Protein AF-A0A3P8QKZ6-F1 (afdb_monomer)

Radius of gyration: 16.91 Å; Cα contacts (8 Å, |Δi|>4): 362; chains: 1; bounding box: 40×38×42 Å

pLDDT: mean 94.37, std 6.44, range [52.78, 98.81]

Nearest PDB structures (foldseek):
  7bxb-assembly1_B  TM=6.840E-01  e=4.527E-02  Collinsella aerofaciens
  3mil-assembly1_B  TM=5.965E-01  e=1.927E-01  Saccharomyces cerevisiae
  4tx1-assembly1_A  TM=6.312E-01  e=3.743E-01  Sinorhizobium meliloti 1021
  4gjj-assembly1_B  TM=4.408E-01  e=1.329E+00  Stutzerimonas stutzeri
  4ov4-assembly1_A-2  TM=4.573E-01  e=4.184E+00  Leptospira biflexa serovar Patoc strain 'Patoc 1 (Paris)'

Organism: Astatotilapia calliptera (NCBI:txid8154)

Mean predicted aligned error: 3.56 Å

Sequence (222 aa):
MKSVSHLQASQLLHNKFMVVLGDSIQRAVYKDLVLLVQKEKYLSLRQLRSKGEMSFEQDCLVEGGCLGQMHNGTEYKEVRQFQSAHHLVRFYLVTRICSRYMKSILEDFRHGLKPDVVFVNSCVWDISRYSCSWVDDYKENLHRFFDELREALPEETLVVWNLTMPLGERIKGGFLVPEIEHKAPQLRYDVIEANFYSGTLADVYGMDVLDLHFQFRFSLHH

Structure (mmCIF, N/CA/C/O backbone):
data_AF-A0A3P8QKZ6-F1
#
_entry.id   AF-A0A3P8QKZ6-F1
#
loop_
_atom_site.group_PDB
_atom_site.id
_atom_site.type_symbol
_atom_site.label_atom_id
_atom_site.label_alt_id
_atom_site.label_comp_id
_atom_site.label_asym_id
_atom_site.label_entity_id
_atom_site.label_seq_id
_atom_site.pdbx_PDB_ins_code
_atom_site.Cartn_x
_atom_site.Cartn_y
_atom_site.Cartn_z
_atom_site.occupancy
_atom_site.B_iso_or_equiv
_atom_site.auth_seq_id
_atom_site.auth_comp_id
_atom_site.auth_asym_id
_atom_site.auth_atom_id
_atom_site.pdbx_PDB_model_num
ATOM 1 N N . MET A 1 1 ? -17.419 17.295 -3.693 1.00 52.78 1 MET A N 1
ATOM 2 C CA . MET A 1 1 ? -17.318 16.064 -2.877 1.00 52.78 1 MET A CA 1
ATOM 3 C C . MET A 1 1 ? -17.801 16.388 -1.473 1.00 52.78 1 MET A C 1
ATOM 5 O O . MET A 1 1 ? -17.393 17.420 -0.955 1.00 52.78 1 MET A O 1
ATOM 9 N N . LYS A 1 2 ? -18.698 15.586 -0.883 1.00 61.09 2 LYS A N 1
ATOM 10 C CA . LYS A 1 2 ? -19.017 15.723 0.548 1.00 61.09 2 LYS A CA 1
ATOM 11 C C . LYS A 1 2 ? -17.779 15.292 1.340 1.00 61.09 2 LYS A C 1
ATOM 13 O O . LYS A 1 2 ? -17.227 14.237 1.048 1.00 61.09 2 LYS A O 1
ATOM 18 N N . SER A 1 3 ? -17.328 16.123 2.276 1.00 78.44 3 SER A N 1
ATOM 19 C CA . SER A 1 3 ? -16.245 15.763 3.195 1.00 78.44 3 SER A CA 1
ATOM 20 C C . SER A 1 3 ? -16.719 14.624 4.093 1.00 78.44 3 SER A C 1
ATOM 22 O O . SER A 1 3 ? -17.779 14.754 4.704 1.00 78.44 3 SER A O 1
ATOM 24 N N . VAL A 1 4 ? -15.952 13.536 4.179 1.00 85.50 4 VAL A N 1
ATOM 25 C CA . VAL A 1 4 ? -16.165 12.507 5.205 1.00 85.50 4 VAL A CA 1
ATOM 26 C C . VAL A 1 4 ? -15.711 13.096 6.537 1.00 85.50 4 VAL A C 1
ATOM 28 O O . VAL A 1 4 ? -14.593 13.605 6.633 1.00 85.50 4 VAL A O 1
ATOM 31 N N . SER A 1 5 ? -16.582 13.093 7.545 1.00 92.50 5 SER A N 1
ATOM 32 C CA . SER A 1 5 ? -16.213 13.544 8.888 1.00 92.50 5 SER A CA 1
ATOM 33 C C . SER A 1 5 ? -15.535 12.430 9.679 1.00 92.50 5 SER A C 1
ATOM 35 O O . SER A 1 5 ? -15.740 11.242 9.421 1.00 92.50 5 SER A O 1
ATOM 37 N N . HIS A 1 6 ? -14.781 12.814 10.708 1.00 93.38 6 HIS A N 1
ATOM 38 C CA . HIS A 1 6 ? -14.231 11.866 11.676 1.00 93.38 6 HIS A CA 1
ATOM 39 C C . HIS A 1 6 ? -15.324 10.986 12.293 1.00 93.38 6 HIS A C 1
ATOM 41 O O . HIS A 1 6 ? -15.137 9.784 12.447 1.00 93.38 6 HIS A O 1
ATOM 47 N N . LEU A 1 7 ? -16.484 11.572 12.617 1.00 94.50 7 LEU A N 1
ATOM 48 C CA . LEU A 1 7 ? -17.578 10.833 13.240 1.00 94.50 7 LEU A CA 1
ATOM 49 C C . LEU A 1 7 ? -18.103 9.739 12.305 1.00 94.50 7 LEU A C 1
ATOM 51 O O . LEU A 1 7 ? -18.324 8.616 12.744 1.00 94.50 7 LEU A O 1
ATOM 55 N N . GLN A 1 8 ? -18.252 10.055 11.015 1.00 95.38 8 GLN A N 1
ATOM 56 C CA . GLN A 1 8 ? -18.664 9.079 10.009 1.00 95.38 8 GLN A CA 1
ATOM 57 C C . GLN A 1 8 ? -17.627 7.967 9.854 1.00 95.38 8 GLN A C 1
ATOM 59 O O . GLN A 1 8 ? -18.000 6.798 9.849 1.00 95.38 8 GLN A O 1
ATOM 64 N N . ALA A 1 9 ? -16.340 8.315 9.763 1.00 94.94 9 ALA A N 1
ATOM 65 C CA . ALA A 1 9 ? -15.267 7.332 9.641 1.00 94.94 9 ALA A CA 1
ATOM 66 C C . ALA A 1 9 ? -15.184 6.421 10.875 1.00 94.94 9 ALA A C 1
ATOM 68 O O . ALA A 1 9 ? -15.159 5.203 10.731 1.00 94.94 9 ALA A O 1
ATOM 69 N N . SER A 1 10 ? -15.210 6.992 12.082 1.00 95.75 10 SER A N 1
ATOM 70 C CA . SER A 1 10 ? -15.168 6.220 13.325 1.00 95.75 10 SER A CA 1
ATOM 71 C C . SER A 1 10 ? -16.385 5.305 13.475 1.00 95.75 10 SER A C 1
ATOM 73 O O . SER A 1 10 ? -16.236 4.151 13.856 1.00 95.75 10 SER A O 1
ATOM 75 N N . GLN A 1 11 ? -17.590 5.771 13.141 1.00 96.75 11 GLN A N 1
ATOM 76 C CA . GLN A 1 11 ? -18.787 4.930 13.219 1.00 96.75 11 GLN A CA 1
ATOM 77 C C . GLN A 1 11 ? -18.776 3.808 12.179 1.00 96.75 11 GLN A C 1
ATOM 79 O O . GLN A 1 11 ? -19.104 2.671 12.508 1.00 96.75 11 GLN A O 1
ATOM 84 N N . LEU A 1 12 ? -18.382 4.111 10.938 1.00 96.81 12 LEU A N 1
ATOM 85 C CA . LEU A 1 12 ? -18.303 3.125 9.860 1.00 96.81 12 LEU A CA 1
ATOM 86 C C . LEU A 1 12 ? -17.287 2.020 10.174 1.00 96.81 12 LEU A C 1
ATOM 88 O O . LEU A 1 12 ? -17.512 0.856 9.853 1.00 96.81 12 LEU A O 1
ATOM 92 N N . LEU A 1 13 ? -16.175 2.393 10.805 1.00 96.88 13 LEU A N 1
ATOM 93 C CA . LEU A 1 13 ? -15.043 1.514 11.089 1.00 96.88 13 LEU A CA 1
ATOM 94 C C . LEU A 1 13 ? -15.051 0.976 12.528 1.00 96.88 13 LEU A C 1
ATOM 96 O O . LEU A 1 13 ? -14.057 0.415 12.992 1.00 96.88 13 LEU A O 1
ATOM 100 N N . HIS A 1 14 ? -16.166 1.135 13.241 1.00 97.81 14 HIS A N 1
ATOM 101 C CA . HIS A 1 14 ? -16.293 0.715 14.627 1.00 97.81 14 HIS A CA 1
ATOM 102 C C . HIS A 1 14 ? -16.211 -0.813 14.767 1.00 97.81 14 HIS A C 1
ATOM 104 O O . HIS A 1 14 ? -16.952 -1.562 14.129 1.00 97.81 14 HIS A O 1
ATOM 110 N N . ASN A 1 15 ? -15.342 -1.267 15.668 1.00 97.94 15 ASN A N 1
ATOM 111 C CA . ASN A 1 15 ? -14.928 -2.653 15.885 1.00 97.94 15 ASN A CA 1
ATOM 112 C C . ASN A 1 15 ? -14.401 -3.342 14.617 1.00 97.94 15 ASN A C 1
ATOM 114 O O . ASN A 1 15 ? -14.617 -4.539 14.441 1.00 97.94 15 ASN A O 1
ATOM 118 N N . LYS A 1 16 ? -13.718 -2.591 13.742 1.00 98.12 16 LYS A N 1
ATOM 119 C CA . LYS A 1 16 ? -13.104 -3.126 12.523 1.00 98.12 16 LYS A CA 1
ATOM 120 C C . LYS A 1 16 ? -11.590 -3.202 12.619 1.00 98.12 16 LYS A C 1
ATOM 122 O O . LYS A 1 16 ? -10.930 -2.286 13.123 1.00 98.12 16 LYS A O 1
ATOM 127 N N . PHE A 1 17 ? -11.048 -4.292 12.085 1.00 98.50 17 PHE A N 1
ATOM 128 C CA . PHE A 1 17 ? -9.637 -4.443 11.782 1.00 98.50 17 PHE A CA 1
ATOM 129 C C . PHE A 1 17 ? -9.387 -4.160 10.298 1.00 98.50 17 PHE A C 1
ATOM 131 O O . PHE A 1 17 ? -9.801 -4.914 9.421 1.00 98.50 17 PHE A O 1
ATOM 138 N N . MET A 1 18 ? -8.681 -3.069 10.020 1.00 98.56 18 MET A N 1
ATOM 139 C CA . MET A 1 18 ? -8.263 -2.682 8.678 1.00 98.56 18 MET A CA 1
ATOM 140 C C . MET A 1 18 ? -6.777 -2.946 8.473 1.00 98.56 18 MET A C 1
ATOM 142 O O . MET A 1 18 ? -5.951 -2.627 9.335 1.00 98.56 18 MET A O 1
ATOM 146 N N . VAL A 1 19 ? -6.422 -3.436 7.291 1.00 98.81 19 VAL A N 1
ATOM 147 C CA . VAL A 1 19 ? -5.034 -3.586 6.861 1.00 98.81 19 VAL A CA 1
ATOM 148 C C . VAL A 1 19 ? -4.786 -2.789 5.590 1.00 98.81 19 VAL A C 1
ATOM 150 O O . VAL A 1 19 ? -5.591 -2.806 4.667 1.00 98.81 19 VAL A O 1
ATOM 153 N N . VAL A 1 20 ? -3.655 -2.094 5.538 1.00 98.81 20 VAL A N 1
ATOM 154 C CA . VAL A 1 20 ? -3.171 -1.375 4.361 1.00 98.81 20 VAL A CA 1
ATOM 155 C C . VAL A 1 20 ? -1.849 -2.001 3.923 1.00 98.81 20 VAL A C 1
ATOM 157 O O . VAL A 1 20 ? -0.859 -1.956 4.655 1.00 98.81 20 VAL A O 1
ATOM 160 N N . LEU A 1 21 ? -1.831 -2.583 2.729 1.00 98.62 21 LEU A N 1
ATOM 161 C CA . LEU A 1 21 ? -0.658 -3.173 2.093 1.00 98.62 21 LEU A CA 1
ATOM 162 C C . LEU A 1 21 ? -0.226 -2.285 0.928 1.00 98.62 21 LEU A C 1
ATOM 164 O O . LEU A 1 21 ? -1.006 -2.031 0.009 1.00 98.62 21 LEU A O 1
ATOM 168 N N . GLY A 1 22 ? 1.023 -1.833 0.936 1.00 97.88 22 GLY A N 1
ATOM 169 C CA . GLY A 1 22 ? 1.600 -1.214 -0.253 1.00 97.88 22 GLY A CA 1
ATOM 170 C C . GLY A 1 22 ? 2.852 -0.407 0.011 1.00 97.88 22 GLY A C 1
ATOM 171 O O . GLY A 1 22 ? 3.562 -0.616 0.989 1.00 97.88 22 GLY A O 1
ATOM 172 N N . ASP A 1 23 ? 3.128 0.531 -0.883 1.00 95.81 23 ASP A N 1
ATOM 173 C CA . ASP A 1 23 ? 4.340 1.336 -0.838 1.00 95.81 23 ASP A CA 1
ATOM 174 C C . ASP A 1 23 ? 4.217 2.571 0.084 1.00 95.81 23 ASP A C 1
ATOM 176 O O . ASP A 1 23 ? 3.344 2.696 0.949 1.00 95.81 23 ASP A O 1
ATOM 180 N N . SER A 1 24 ? 5.122 3.536 -0.093 1.00 94.94 24 SER A N 1
ATOM 181 C CA . SER A 1 24 ? 5.113 4.785 0.668 1.00 94.94 24 SER A CA 1
ATOM 182 C C . SER A 1 24 ? 3.871 5.658 0.467 1.00 94.94 24 SER A C 1
ATOM 184 O O . SER A 1 24 ? 3.589 6.473 1.345 1.00 94.94 24 SER A O 1
ATOM 186 N N . ILE A 1 25 ? 3.155 5.529 -0.653 1.00 94.75 25 ILE A N 1
ATOM 187 C CA . ILE A 1 25 ? 1.886 6.229 -0.882 1.00 94.75 25 ILE A CA 1
ATOM 188 C C . ILE A 1 25 ? 0.792 5.576 -0.041 1.00 94.75 25 ILE A C 1
ATOM 190 O O . ILE A 1 25 ? 0.045 6.279 0.633 1.00 94.75 25 ILE A O 1
ATOM 194 N N . GLN A 1 26 ? 0.757 4.243 0.034 1.00 97.12 26 GLN A N 1
ATOM 195 C CA . GLN A 1 26 ? -0.181 3.557 0.928 1.00 97.12 26 GLN A CA 1
ATOM 196 C C . GLN A 1 26 ? 0.135 3.798 2.411 1.00 97.12 26 GLN A C 1
ATOM 198 O O . GLN A 1 26 ? -0.784 3.877 3.222 1.00 97.12 26 GLN A O 1
ATOM 203 N N . ARG A 1 27 ? 1.401 4.051 2.781 1.00 97.50 27 ARG A N 1
ATOM 204 C CA . ARG A 1 27 ? 1.722 4.566 4.127 1.00 97.50 27 ARG A CA 1
ATOM 205 C C . ARG A 1 27 ? 1.021 5.897 4.408 1.00 97.50 27 ARG A C 1
ATOM 207 O O . ARG A 1 27 ? 0.582 6.120 5.533 1.00 97.50 27 ARG A O 1
ATOM 214 N N . ALA A 1 28 ? 0.930 6.787 3.418 1.00 96.88 28 ALA A N 1
ATOM 215 C CA . ALA A 1 28 ? 0.197 8.042 3.570 1.00 96.88 28 ALA A CA 1
ATOM 216 C C . ALA A 1 28 ? -1.306 7.785 3.746 1.00 96.88 28 ALA A C 1
ATOM 218 O O . ALA A 1 28 ? -1.889 8.329 4.675 1.00 96.88 28 ALA A O 1
ATOM 219 N N . VAL A 1 29 ? -1.891 6.876 2.956 1.00 96.50 29 VAL A N 1
ATOM 220 C CA . VAL A 1 29 ? -3.296 6.446 3.114 1.00 96.50 29 VAL A CA 1
ATOM 221 C C . VAL A 1 29 ? -3.559 5.910 4.524 1.00 96.50 29 VAL A C 1
ATOM 223 O O . VAL A 1 29 ? -4.497 6.347 5.183 1.00 96.50 29 VAL A O 1
ATOM 226 N N . TYR A 1 30 ? -2.698 5.024 5.031 1.00 98.38 30 TYR A N 1
ATOM 227 C CA . TYR A 1 30 ? -2.772 4.540 6.411 1.00 98.38 30 TYR A CA 1
ATOM 228 C C . TYR A 1 30 ? -2.731 5.690 7.426 1.00 98.38 30 TYR A C 1
ATOM 230 O O . TYR A 1 30 ? -3.566 5.756 8.326 1.00 98.38 30 TYR A O 1
ATOM 238 N N . LYS A 1 31 ? -1.785 6.623 7.280 1.00 98.12 31 LYS A N 1
ATOM 239 C CA . LYS A 1 31 ? -1.642 7.751 8.207 1.00 98.12 31 LYS A CA 1
ATOM 240 C C . LYS A 1 31 ? -2.840 8.714 8.144 1.00 98.12 31 LYS A C 1
ATOM 242 O O . LYS A 1 31 ? -3.239 9.241 9.182 1.00 98.12 31 LYS A O 1
ATOM 247 N N . ASP A 1 32 ? -3.435 8.920 6.969 1.00 96.19 32 ASP A N 1
ATOM 248 C CA . ASP A 1 32 ? -4.688 9.670 6.819 1.00 96.19 32 ASP A CA 1
ATOM 249 C C . ASP A 1 32 ? -5.859 8.948 7.497 1.00 96.19 32 ASP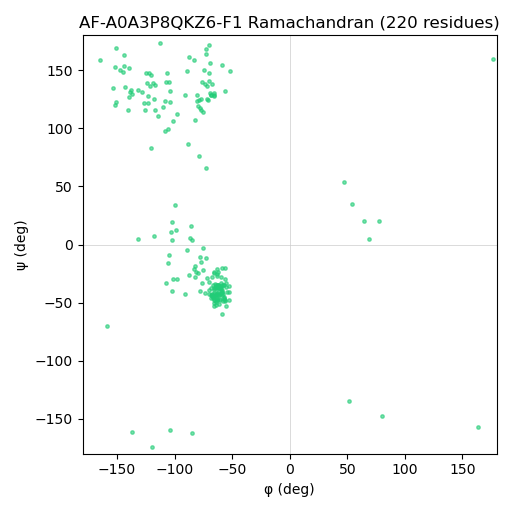 A C 1
ATOM 251 O O . ASP A 1 32 ? -6.622 9.593 8.212 1.00 96.19 32 ASP A O 1
ATOM 255 N N . LEU A 1 33 ? -5.972 7.620 7.365 1.00 96.31 33 LEU A N 1
ATOM 256 C CA . LEU A 1 33 ? -6.987 6.833 8.078 1.00 96.31 33 LEU A CA 1
ATOM 257 C C . LEU A 1 33 ? -6.833 6.960 9.595 1.00 96.31 33 LEU A C 1
ATOM 259 O O . LEU A 1 33 ? -7.816 7.230 10.280 1.00 96.31 33 LEU A O 1
ATOM 263 N N . VAL A 1 34 ? -5.607 6.832 10.116 1.00 97.56 34 VAL A N 1
ATOM 264 C CA . VAL A 1 34 ? -5.304 6.994 11.549 1.00 97.56 34 VAL A CA 1
ATOM 265 C C . VAL A 1 34 ? -5.707 8.380 12.052 1.00 97.56 34 VAL A C 1
ATOM 267 O O . VAL A 1 34 ? -6.269 8.493 13.139 1.00 97.56 34 VAL A O 1
ATOM 270 N N . LEU A 1 35 ? -5.460 9.440 11.277 1.00 96.81 35 LEU A N 1
ATOM 271 C CA . LEU A 1 35 ? -5.928 10.781 11.626 1.00 96.81 35 LEU A CA 1
ATOM 272 C C . LEU A 1 35 ? -7.451 10.876 11.594 1.00 96.81 35 LEU A C 1
ATOM 274 O O . LEU A 1 35 ? -8.038 11.340 12.570 1.00 96.81 35 LEU A O 1
ATOM 278 N N . LEU A 1 36 ? -8.076 10.426 10.506 1.00 95.44 36 LEU A N 1
ATOM 279 C CA . LEU A 1 36 ? -9.505 10.589 10.263 1.00 95.44 36 LEU A CA 1
ATOM 280 C C . LEU A 1 36 ? -10.358 9.846 11.297 1.00 95.44 36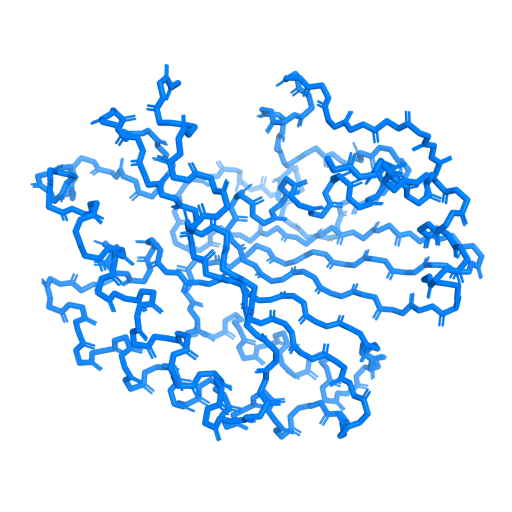 LEU A C 1
ATOM 282 O O . LEU A 1 36 ? -11.375 10.384 11.725 1.00 95.44 36 LEU A O 1
ATOM 286 N N . VAL A 1 37 ? -9.935 8.664 11.764 1.00 95.88 37 VAL A N 1
ATOM 287 C CA . VAL A 1 37 ? -10.639 7.936 12.842 1.00 95.88 37 VAL A CA 1
ATOM 288 C C . VAL A 1 37 ? -10.471 8.575 14.223 1.00 95.88 37 VAL A C 1
ATOM 290 O O . VAL A 1 37 ? -11.193 8.206 15.141 1.00 95.88 37 VAL A O 1
ATOM 293 N N . GLN A 1 38 ? -9.560 9.543 14.384 1.00 94.62 38 GLN A N 1
ATOM 294 C CA . GLN A 1 38 ? -9.331 10.257 15.649 1.00 94.62 38 GLN A CA 1
ATOM 295 C C . GLN A 1 38 ? -9.837 11.706 15.649 1.00 94.62 38 GLN A C 1
ATOM 297 O O . GLN A 1 38 ? -10.206 12.232 16.699 1.00 94.62 38 GLN A O 1
ATOM 302 N N . LYS A 1 39 ? -9.789 12.400 14.505 1.00 94.81 39 LYS A N 1
ATOM 303 C CA . LYS A 1 39 ? -10.126 13.828 14.383 1.00 94.81 39 LYS A CA 1
ATOM 304 C C . LYS A 1 39 ? -10.346 14.244 12.929 1.00 94.81 39 LYS A C 1
ATOM 306 O O . LYS A 1 39 ? -9.839 13.621 12.006 1.00 94.81 39 LYS A O 1
ATOM 311 N N . GLU A 1 40 ? -11.061 15.350 12.718 1.00 94.06 40 GLU A N 1
ATOM 312 C CA . GLU A 1 40 ? -11.329 15.920 11.385 1.00 94.06 40 GLU A CA 1
ATOM 313 C C . GLU A 1 40 ? -10.082 16.584 10.773 1.00 94.06 40 GLU A C 1
ATOM 315 O O . GLU A 1 40 ? -10.006 17.806 10.626 1.00 94.06 40 GLU A O 1
ATOM 320 N N . LYS A 1 41 ? -9.050 15.789 10.473 1.00 92.81 41 LYS A N 1
ATOM 321 C CA . LYS A 1 41 ? -7.796 16.244 9.865 1.00 92.81 41 LYS A CA 1
ATOM 322 C C . LYS A 1 41 ? -7.253 15.209 8.886 1.00 92.81 41 LYS A C 1
ATOM 324 O O . LYS A 1 41 ? -7.451 14.016 9.063 1.00 92.81 41 LYS A O 1
ATOM 329 N N . TYR A 1 42 ? -6.491 15.712 7.924 1.00 91.00 42 TYR A N 1
ATOM 330 C CA . TYR A 1 42 ? -5.621 14.936 7.045 1.00 91.00 42 TYR A CA 1
ATOM 331 C C . TYR A 1 42 ? -4.161 15.270 7.344 1.00 91.00 42 TYR A C 1
ATOM 333 O O . TYR A 1 42 ? -3.865 16.180 8.134 1.00 91.00 42 TYR A O 1
ATOM 341 N N . LEU A 1 43 ? -3.241 14.545 6.716 1.00 95.44 43 LEU A N 1
ATOM 342 C CA . LEU A 1 43 ? -1.812 14.756 6.893 1.00 95.44 43 LEU A CA 1
ATOM 343 C C . LEU A 1 43 ? -1.390 16.191 6.577 1.00 95.44 43 LEU A C 1
ATOM 345 O O . LEU A 1 43 ? -1.661 16.744 5.513 1.00 95.44 43 LEU A O 1
ATOM 349 N N . SER A 1 44 ? -0.601 16.770 7.480 1.00 95.19 44 SER A N 1
ATOM 350 C CA . SER A 1 44 ? 0.239 17.910 7.121 1.00 95.19 44 SER A CA 1
ATOM 351 C C . SER A 1 44 ? 1.362 17.473 6.174 1.00 95.19 44 SER A C 1
ATOM 353 O O . SER A 1 44 ? 1.831 16.334 6.219 1.00 95.19 44 SER A O 1
ATOM 355 N N . LEU A 1 45 ? 1.897 18.409 5.385 1.00 93.56 45 LEU A N 1
ATOM 356 C CA . LEU A 1 45 ? 3.041 18.140 4.502 1.00 93.56 45 LEU A CA 1
ATOM 357 C C . LEU A 1 45 ? 4.258 17.577 5.257 1.00 93.56 45 LEU A C 1
ATOM 359 O O . LEU A 1 45 ? 5.005 16.760 4.722 1.00 93.56 45 LEU A O 1
ATOM 363 N N . ARG A 1 46 ? 4.460 18.002 6.512 1.00 94.81 46 ARG A N 1
ATOM 364 C CA . ARG A 1 46 ? 5.510 17.456 7.377 1.00 94.81 46 ARG A CA 1
ATOM 365 C C . ARG A 1 46 ? 5.253 15.978 7.663 1.00 94.81 46 ARG A C 1
ATOM 367 O O . ARG A 1 46 ? 6.143 15.174 7.419 1.00 94.81 46 ARG A O 1
ATOM 374 N N . GLN A 1 47 ? 4.050 15.629 8.120 1.00 95.69 47 GLN A N 1
ATOM 375 C CA . GLN A 1 47 ? 3.677 14.245 8.438 1.00 95.69 47 GLN A CA 1
ATOM 376 C C . GLN A 1 47 ? 3.718 13.329 7.209 1.00 95.69 47 GLN A C 1
ATOM 378 O O . GLN A 1 47 ? 4.175 12.195 7.325 1.00 95.69 47 GLN A O 1
ATOM 383 N N . LEU A 1 48 ? 3.314 13.837 6.040 1.00 94.00 48 LEU A N 1
ATOM 384 C CA . LEU A 1 48 ? 3.401 13.121 4.764 1.00 94.00 48 LEU A CA 1
ATOM 385 C C . LEU A 1 48 ? 4.849 12.739 4.410 1.00 94.00 48 LEU A C 1
ATOM 387 O O . LEU A 1 48 ? 5.104 11.657 3.888 1.00 94.00 48 LEU A O 1
ATOM 391 N N . ARG A 1 49 ? 5.810 13.627 4.696 1.00 91.56 49 ARG A N 1
ATOM 392 C CA . ARG A 1 49 ? 7.239 13.407 4.412 1.00 91.56 49 ARG A CA 1
ATOM 393 C C . ARG A 1 49 ? 7.940 12.548 5.464 1.00 91.56 49 ARG A C 1
ATOM 395 O O . ARG A 1 49 ? 8.982 11.965 5.164 1.00 91.56 49 ARG A O 1
ATOM 402 N N . SER A 1 50 ? 7.418 12.498 6.686 1.00 94.00 50 SER A N 1
ATOM 403 C CA . SER A 1 50 ? 8.003 11.710 7.770 1.00 94.00 50 SER A CA 1
ATOM 404 C C . SER A 1 50 ? 7.755 10.208 7.558 1.00 94.00 50 SER A C 1
ATOM 406 O O . SER A 1 50 ? 6.682 9.787 7.114 1.00 94.00 50 SER A O 1
ATOM 408 N N . LYS A 1 51 ? 8.783 9.396 7.819 1.00 93.62 51 LYS A N 1
ATOM 409 C CA . LYS A 1 51 ? 8.778 7.939 7.631 1.00 93.62 51 LYS A CA 1
ATOM 410 C C . LYS A 1 51 ? 9.650 7.267 8.682 1.00 93.62 51 LYS A C 1
ATOM 412 O O . LYS A 1 51 ? 10.649 7.852 9.097 1.00 93.62 51 LYS A O 1
ATOM 417 N N . GLY A 1 52 ? 9.301 6.037 9.052 1.00 95.19 52 GLY A N 1
ATOM 418 C CA . GLY A 1 52 ? 10.079 5.236 9.994 1.00 95.19 52 GLY A CA 1
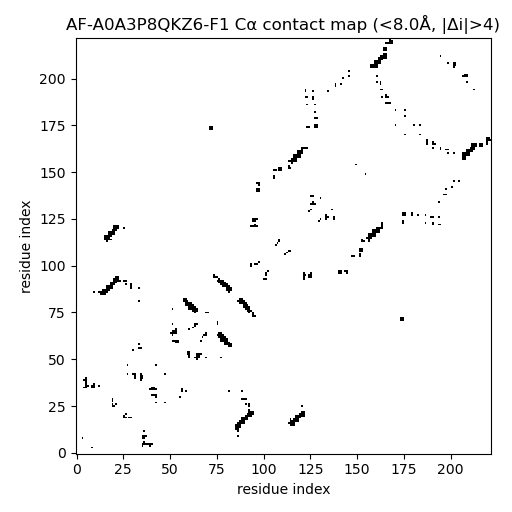ATOM 419 C C . GLY A 1 52 ? 10.146 5.815 11.408 1.00 95.19 52 GLY A C 1
ATOM 420 O O . GLY A 1 52 ? 11.063 5.469 12.139 1.00 95.19 52 GLY A O 1
ATOM 421 N N . GLU A 1 53 ? 9.220 6.698 11.796 1.00 96.69 53 GLU A N 1
ATOM 422 C CA . GLU A 1 53 ? 9.180 7.244 13.158 1.00 96.69 53 GLU A CA 1
ATOM 423 C C . GLU A 1 53 ? 8.656 6.217 14.175 1.00 96.69 53 GLU A C 1
ATOM 425 O O . GLU A 1 53 ? 7.808 5.396 13.827 1.00 96.69 53 GLU A O 1
ATOM 430 N N . MET A 1 54 ? 9.103 6.292 15.437 1.00 97.44 54 MET A N 1
ATOM 431 C CA . MET A 1 54 ? 8.648 5.391 16.515 1.00 97.44 54 MET A CA 1
ATOM 432 C C . MET A 1 54 ? 7.125 5.384 16.693 1.00 97.44 54 MET A C 1
ATOM 434 O O . MET A 1 54 ? 6.536 4.342 16.971 1.00 97.44 54 MET A O 1
ATOM 438 N N . SER A 1 55 ? 6.489 6.543 16.526 1.00 97.81 55 SER A N 1
ATOM 439 C CA . SER A 1 55 ? 5.042 6.707 16.620 1.00 97.81 55 SER A CA 1
ATOM 440 C C . SER A 1 55 ? 4.560 7.864 15.751 1.00 97.81 55 SER A C 1
ATOM 442 O O . SER A 1 55 ? 5.280 8.833 15.495 1.00 97.81 55 SER A O 1
ATOM 444 N N . PHE A 1 56 ? 3.317 7.757 15.313 1.00 97.44 56 PHE A N 1
ATOM 445 C CA . PHE A 1 56 ? 2.561 8.740 14.562 1.00 97.44 56 PHE A CA 1
ATOM 446 C C . PHE A 1 56 ? 1.128 8.730 15.100 1.00 97.44 56 PHE A C 1
ATOM 448 O O . PHE A 1 56 ? 0.438 7.728 14.978 1.00 97.44 56 PHE A O 1
ATOM 455 N N . GLU A 1 57 ? 0.677 9.843 15.693 1.00 95.81 57 GLU A N 1
ATOM 456 C CA . GLU A 1 57 ? -0.724 10.024 16.124 1.00 95.81 57 GLU A CA 1
ATOM 457 C C . GLU A 1 57 ? -1.271 8.815 16.910 1.00 95.81 57 GLU A C 1
ATOM 459 O O . GLU A 1 57 ? -2.302 8.249 16.566 1.00 95.81 57 GLU A O 1
ATOM 464 N N . GLN A 1 58 ? -0.542 8.420 17.964 1.00 96.62 58 GLN A N 1
ATOM 465 C CA . GLN A 1 58 ? -0.858 7.292 18.859 1.00 96.62 58 GLN A CA 1
ATOM 466 C C . GLN A 1 58 ? -0.740 5.894 18.234 1.00 96.62 58 GLN A C 1
ATOM 468 O O . GLN A 1 58 ? -1.017 4.902 18.905 1.00 96.62 58 GLN A O 1
ATOM 473 N N . ASP A 1 59 ? -0.281 5.790 16.990 1.00 98.00 59 ASP A N 1
ATOM 474 C CA . ASP A 1 59 ? 0.194 4.522 16.455 1.00 98.00 59 ASP A CA 1
ATOM 475 C C . ASP A 1 59 ? 1.557 4.129 17.048 1.00 98.00 59 ASP A C 1
ATOM 477 O O . ASP A 1 59 ? 2.251 4.934 17.683 1.00 98.00 59 ASP A O 1
ATOM 481 N N . CYS A 1 60 ? 1.956 2.884 16.816 1.00 98.19 60 CYS A N 1
ATOM 482 C CA . CYS A 1 60 ? 3.296 2.400 17.097 1.00 98.19 60 CYS A CA 1
ATOM 483 C C . CYS A 1 60 ? 3.944 1.786 15.853 1.00 98.19 60 CYS A C 1
ATOM 485 O O . CYS A 1 60 ? 3.292 1.188 14.991 1.00 98.19 60 CYS A O 1
ATOM 487 N N . LEU A 1 61 ? 5.265 1.926 15.778 1.00 98.50 61 LEU A N 1
ATOM 488 C CA . LEU A 1 61 ? 6.113 1.166 14.872 1.00 98.50 61 LEU A CA 1
ATOM 489 C C . LEU A 1 61 ? 6.330 -0.238 15.454 1.00 98.50 61 LEU A C 1
ATOM 491 O O . LEU A 1 61 ? 6.883 -0.379 16.543 1.00 98.50 61 LEU A O 1
ATOM 495 N N . VAL A 1 62 ? 5.877 -1.259 14.731 1.00 97.75 62 VAL A N 1
ATOM 496 C CA . VAL A 1 62 ? 5.954 -2.674 15.127 1.00 97.75 62 VAL A CA 1
ATOM 497 C C . VAL A 1 62 ? 7.243 -3.315 14.609 1.00 97.75 62 VAL A C 1
ATOM 499 O O . VAL A 1 62 ? 7.914 -4.033 15.342 1.00 97.75 62 VAL A O 1
ATOM 502 N N . GLU A 1 63 ? 7.615 -3.029 13.360 1.00 96.62 63 GLU A N 1
ATOM 503 C CA . GLU A 1 63 ? 8.823 -3.554 12.712 1.00 96.62 63 GLU A CA 1
ATOM 504 C C . GLU A 1 63 ? 9.417 -2.497 11.774 1.00 96.62 63 GLU A C 1
ATOM 506 O O . GLU A 1 63 ? 8.687 -1.720 11.153 1.00 96.62 63 GLU A O 1
ATOM 511 N N . GLY A 1 64 ? 10.744 -2.495 11.626 1.00 96.19 64 GLY A N 1
ATOM 512 C CA . GLY A 1 64 ? 11.435 -1.674 10.634 1.00 96.19 64 GLY A CA 1
ATOM 513 C C . GLY A 1 64 ? 11.619 -0.224 11.067 1.00 96.19 64 GLY A C 1
ATOM 514 O O . GLY A 1 64 ? 11.815 0.054 12.247 1.00 96.19 64 GLY A O 1
ATOM 515 N N . GLY A 1 65 ? 11.604 0.713 10.113 1.00 95.12 65 GLY A N 1
ATOM 516 C CA . GLY A 1 65 ? 11.800 2.139 10.403 1.00 95.12 65 GLY A CA 1
ATOM 517 C C . GLY A 1 65 ? 13.059 2.405 11.235 1.00 95.12 65 GLY A C 1
ATOM 518 O O . GLY A 1 65 ? 14.117 1.845 10.957 1.00 95.12 65 GLY A O 1
ATOM 519 N N . CYS A 1 66 ? 12.945 3.240 12.269 1.00 96.25 66 CYS A N 1
ATOM 520 C CA . CYS A 1 66 ? 14.047 3.540 13.183 1.00 96.25 66 CYS A CA 1
ATOM 521 C C . CYS A 1 66 ? 14.375 2.427 14.197 1.00 96.25 66 CYS A C 1
ATOM 523 O O . CYS A 1 66 ? 15.328 2.593 14.954 1.00 96.25 66 CYS A O 1
ATOM 525 N N . LEU A 1 67 ? 13.628 1.312 14.231 1.00 95.69 67 LEU A N 1
ATOM 526 C CA . LEU A 1 67 ? 14.015 0.112 14.995 1.00 95.69 67 LEU A CA 1
ATOM 527 C C . LEU A 1 67 ? 15.104 -0.702 14.278 1.00 95.69 67 LEU A C 1
ATOM 529 O O . LEU A 1 67 ? 15.728 -1.568 14.886 1.00 95.69 67 LEU A O 1
ATOM 533 N N . GLY A 1 68 ? 15.332 -0.431 12.990 1.00 92.88 68 GLY A N 1
ATOM 534 C CA . GLY A 1 68 ? 16.368 -1.059 12.180 1.00 92.88 68 GLY A CA 1
ATOM 535 C C . GLY A 1 68 ? 17.109 -0.049 11.307 1.00 92.88 68 GLY A C 1
ATOM 536 O O . GLY A 1 68 ? 17.090 1.160 11.543 1.00 92.88 68 GLY A O 1
ATOM 537 N N . GLN A 1 69 ? 17.782 -0.550 10.271 1.00 93.12 69 GLN A N 1
ATOM 538 C CA . GLN A 1 69 ? 18.442 0.311 9.297 1.00 93.12 69 GLN A CA 1
ATOM 539 C C . GLN A 1 69 ? 17.422 0.860 8.297 1.00 93.12 69 GLN A C 1
ATOM 541 O O . GLN A 1 69 ? 16.811 0.117 7.531 1.00 93.12 69 GLN A O 1
ATOM 546 N N . MET A 1 70 ? 17.286 2.183 8.244 1.00 93.81 70 MET A N 1
ATOM 547 C CA . MET A 1 70 ? 16.480 2.832 7.215 1.00 93.81 70 MET A CA 1
ATOM 548 C C . MET A 1 70 ? 17.232 2.865 5.882 1.00 93.81 70 MET A C 1
ATOM 550 O O . MET A 1 70 ? 18.335 3.404 5.790 1.00 93.81 70 MET A O 1
ATOM 554 N N . HIS A 1 71 ? 16.613 2.334 4.829 1.00 92.94 71 HIS A N 1
ATOM 555 C CA . HIS A 1 71 ? 17.145 2.361 3.469 1.00 92.94 71 HIS A CA 1
ATOM 556 C C . HIS A 1 71 ? 16.021 2.349 2.429 1.00 92.94 71 HIS A C 1
ATOM 558 O O . HIS A 1 71 ? 14.864 2.097 2.745 1.00 92.94 71 HIS A O 1
ATOM 564 N N . ASN A 1 72 ? 16.369 2.600 1.166 1.00 90.75 72 ASN A N 1
ATOM 565 C CA . ASN A 1 72 ? 15.434 2.537 0.035 1.00 90.75 72 ASN A CA 1
ATOM 566 C C . ASN A 1 72 ? 15.604 1.242 -0.797 1.00 90.75 72 ASN A C 1
ATOM 568 O O . ASN A 1 72 ? 15.242 1.194 -1.967 1.00 90.75 72 ASN A O 1
ATOM 572 N N . GLY A 1 73 ? 16.221 0.206 -0.221 1.00 92.12 73 GLY A N 1
ATOM 573 C CA . GLY A 1 73 ? 16.345 -1.118 -0.841 1.00 92.12 73 GLY A CA 1
ATOM 574 C C . GLY A 1 73 ? 15.034 -1.915 -0.872 1.00 92.12 73 GLY A C 1
ATOM 575 O O . GLY A 1 73 ? 14.102 -1.616 -0.130 1.00 92.12 73 GLY A O 1
ATOM 576 N N . THR A 1 74 ? 14.995 -2.964 -1.699 1.00 92.62 74 THR A N 1
ATOM 577 C CA . THR A 1 74 ? 13.834 -3.861 -1.869 1.00 92.62 74 THR A CA 1
ATOM 578 C C . THR A 1 74 ? 13.474 -4.633 -0.605 1.00 92.62 74 THR A C 1
ATOM 580 O O . THR A 1 74 ? 12.314 -4.978 -0.425 1.00 92.62 74 THR A O 1
ATOM 583 N N . GLU A 1 75 ? 14.446 -4.850 0.280 1.00 92.44 75 GLU A N 1
ATOM 584 C CA . GLU A 1 75 ? 14.265 -5.561 1.550 1.00 92.44 75 GLU A CA 1
ATOM 585 C C . GLU A 1 75 ? 13.802 -4.647 2.694 1.00 92.44 75 GLU A C 1
ATOM 587 O O . GLU A 1 75 ? 13.763 -5.079 3.844 1.00 92.44 75 GLU A O 1
ATOM 592 N N . TYR A 1 76 ? 13.501 -3.369 2.419 1.00 93.62 76 TYR A N 1
ATOM 593 C CA . TYR A 1 76 ? 13.016 -2.471 3.463 1.00 93.62 76 TYR A CA 1
ATOM 594 C C . TYR A 1 76 ? 11.621 -2.918 3.894 1.00 93.62 76 TYR A C 1
ATOM 596 O O . TYR A 1 76 ? 10.732 -3.092 3.062 1.00 93.62 76 TYR A O 1
ATOM 604 N N . LYS A 1 77 ? 11.447 -3.071 5.203 1.00 93.69 77 LYS A N 1
ATOM 605 C CA . LYS A 1 77 ? 10.186 -3.443 5.836 1.00 93.69 77 LYS A CA 1
ATOM 606 C C . LYS A 1 77 ? 9.787 -2.351 6.806 1.00 93.69 77 LYS A C 1
ATOM 608 O O . LYS A 1 77 ? 10.638 -1.716 7.429 1.00 93.69 77 LYS A O 1
ATOM 613 N N . GLU A 1 78 ? 8.491 -2.133 6.924 1.00 97.00 78 GLU A N 1
ATOM 614 C CA . GLU A 1 78 ? 7.920 -1.226 7.909 1.00 97.00 78 GLU A CA 1
ATOM 615 C C . GLU A 1 78 ? 6.521 -1.725 8.244 1.00 97.00 78 GLU A C 1
ATOM 617 O O . GLU A 1 78 ? 5.675 -1.816 7.354 1.00 97.00 78 GLU A O 1
ATOM 622 N N . VAL A 1 79 ? 6.287 -2.041 9.516 1.00 98.25 79 VAL A N 1
ATOM 623 C CA . VAL A 1 79 ? 4.964 -2.417 10.017 1.00 98.25 79 VAL A CA 1
ATOM 624 C C . VAL A 1 79 ? 4.540 -1.390 11.047 1.00 98.25 79 VAL A C 1
ATOM 626 O O . VAL A 1 79 ? 5.265 -1.141 12.010 1.00 98.25 79 VAL A O 1
ATOM 629 N N . ARG A 1 80 ? 3.369 -0.785 10.853 1.00 98.56 80 ARG A N 1
ATOM 630 C CA . ARG A 1 80 ? 2.788 0.177 11.800 1.00 98.56 80 ARG A CA 1
ATOM 631 C C . ARG A 1 80 ? 1.422 -0.290 12.255 1.00 98.56 80 ARG A C 1
ATOM 633 O O . ARG A 1 80 ? 0.702 -0.913 11.476 1.00 98.56 80 ARG A O 1
ATOM 640 N N . GLN A 1 81 ? 1.063 0.024 13.492 1.00 98.56 81 GLN A N 1
ATOM 641 C CA . GLN A 1 81 ? -0.238 -0.324 14.041 1.00 98.56 81 GLN A CA 1
ATOM 642 C C . GLN A 1 81 ? -0.803 0.809 14.890 1.00 98.56 81 GLN A C 1
ATOM 644 O O . GLN A 1 81 ? -0.178 1.253 15.850 1.00 98.56 81 GLN A O 1
ATOM 649 N N . PHE A 1 82 ? -2.023 1.221 14.575 1.00 98.56 82 PHE A N 1
ATOM 650 C CA . PHE A 1 82 ? -2.855 2.045 15.438 1.00 98.56 82 PHE A CA 1
ATOM 651 C C . PHE A 1 82 ? -3.928 1.169 16.071 1.00 98.56 82 PHE A C 1
ATOM 653 O O . PHE A 1 82 ? -4.604 0.408 15.376 1.00 98.56 82 PHE A O 1
ATOM 660 N N . GLN A 1 83 ? -4.107 1.296 17.382 1.00 98.19 83 GLN A N 1
ATOM 661 C CA . GLN A 1 83 ? -5.136 0.577 18.115 1.00 98.19 83 GLN A CA 1
ATOM 662 C C . GLN A 1 83 ? -5.821 1.504 19.116 1.00 98.19 83 GLN A C 1
ATOM 664 O O . GLN A 1 83 ? -5.173 2.152 19.935 1.00 98.19 83 GLN A O 1
ATOM 669 N N . SER A 1 84 ? -7.148 1.512 19.072 1.00 96.62 84 SER A N 1
ATOM 670 C CA . SER A 1 84 ? -8.015 2.109 20.089 1.00 96.62 84 SER A CA 1
ATOM 671 C C . SER A 1 84 ? -8.922 1.031 20.691 1.00 96.62 84 SER A C 1
ATOM 673 O O . SER A 1 84 ? -8.801 -0.146 20.352 1.00 96.62 84 SER A O 1
ATOM 675 N N . ALA A 1 85 ? -9.866 1.419 21.553 1.00 96.44 85 ALA A N 1
ATOM 676 C CA . ALA A 1 85 ? -10.864 0.491 22.089 1.00 96.44 85 ALA A CA 1
ATOM 677 C C . ALA A 1 85 ? -11.734 -0.170 20.998 1.00 96.44 85 ALA A C 1
ATOM 679 O O . ALA A 1 85 ? -12.209 -1.284 21.198 1.00 96.44 85 ALA A O 1
ATOM 680 N N . HIS A 1 86 ? -11.924 0.505 19.856 1.00 96.75 86 HIS A N 1
ATOM 681 C CA . HIS A 1 86 ? -12.885 0.104 18.821 1.00 96.75 86 HIS A CA 1
ATOM 682 C C . HIS A 1 86 ? -12.315 0.093 17.401 1.00 96.75 86 HIS A C 1
ATOM 684 O O . HIS A 1 86 ? -13.057 -0.116 16.455 1.00 96.75 86 HIS A O 1
ATOM 690 N N . HIS A 1 87 ? -11.024 0.338 17.207 1.00 97.81 87 HIS A N 1
ATOM 691 C CA . HIS A 1 87 ? -10.444 0.396 15.863 1.00 97.81 87 HIS A CA 1
ATOM 692 C C . HIS A 1 87 ? -9.050 -0.200 15.896 1.00 97.81 87 HIS A C 1
ATOM 694 O O . HIS A 1 87 ? -8.262 0.141 16.784 1.00 97.81 87 HIS A O 1
ATOM 700 N N . LEU A 1 88 ? -8.743 -1.032 14.908 1.00 98.50 88 LEU A N 1
ATOM 701 C CA . LEU A 1 88 ? -7.404 -1.542 14.665 1.00 98.50 88 LEU A CA 1
ATOM 702 C C . LEU A 1 88 ? -7.042 -1.249 13.211 1.00 98.50 88 LEU A C 1
ATOM 704 O O . LEU A 1 88 ? -7.742 -1.676 12.299 1.00 98.50 88 LEU A O 1
ATOM 708 N N . VAL A 1 89 ? -5.955 -0.515 12.992 1.00 98.62 89 VAL A N 1
ATOM 709 C CA . VAL A 1 89 ? -5.412 -0.253 11.653 1.00 98.62 89 VAL A CA 1
ATOM 710 C C . VAL A 1 89 ? -3.982 -0.740 11.632 1.00 98.62 89 VAL A C 1
ATOM 712 O O . VAL A 1 89 ? -3.191 -0.342 12.486 1.00 98.62 89 VAL A O 1
ATOM 715 N N . ARG A 1 90 ? -3.628 -1.571 10.657 1.00 98.75 90 ARG A N 1
ATOM 716 C CA . ARG A 1 90 ? -2.250 -2.018 10.459 1.00 98.75 90 ARG A CA 1
ATOM 717 C C . ARG A 1 90 ? -1.778 -1.691 9.056 1.00 98.75 90 ARG A C 1
ATOM 719 O O . ARG A 1 90 ? -2.514 -1.858 8.092 1.00 98.75 90 ARG A O 1
ATOM 726 N N . PHE A 1 91 ? -0.540 -1.244 8.945 1.00 98.75 91 PHE A N 1
ATOM 727 C CA . PHE A 1 91 ? 0.123 -1.004 7.676 1.00 98.75 91 PHE A CA 1
ATOM 728 C C . PHE A 1 91 ? 1.322 -1.927 7.530 1.00 98.75 91 PHE A C 1
ATOM 730 O O . PHE A 1 91 ? 2.093 -2.069 8.478 1.00 98.75 91 PHE A O 1
ATOM 737 N N . TYR A 1 92 ? 1.488 -2.490 6.336 1.00 98.56 92 TYR A N 1
ATOM 738 C CA . TYR A 1 92 ? 2.688 -3.208 5.929 1.00 98.56 92 TYR A CA 1
ATOM 739 C C . TYR A 1 92 ? 3.257 -2.560 4.672 1.00 98.56 92 TYR A C 1
ATOM 741 O O . TYR A 1 92 ? 2.596 -2.499 3.629 1.00 98.56 92 TYR A O 1
ATOM 749 N N . LEU A 1 93 ? 4.506 -2.108 4.765 1.00 97.69 93 LEU A N 1
ATOM 750 C CA . LEU A 1 93 ? 5.228 -1.627 3.603 1.00 97.69 93 LEU A CA 1
ATOM 751 C C . LEU A 1 93 ? 5.708 -2.804 2.763 1.00 97.69 93 LEU A C 1
ATOM 753 O O . LEU A 1 93 ? 6.573 -3.564 3.192 1.00 97.69 93 LEU A O 1
ATOM 757 N N . VAL A 1 94 ? 5.191 -2.909 1.546 1.00 96.62 94 VAL A N 1
ATOM 758 C CA . VAL A 1 94 ? 5.612 -3.908 0.568 1.00 96.62 94 VAL A CA 1
ATOM 759 C C . VAL A 1 94 ? 6.169 -3.223 -0.670 1.00 96.62 94 VAL A C 1
ATOM 761 O O . VAL A 1 94 ? 5.665 -2.208 -1.145 1.00 96.62 94 VAL A O 1
ATOM 764 N N . THR A 1 95 ? 7.256 -3.786 -1.178 1.00 94.88 95 THR A N 1
ATOM 765 C CA . THR A 1 95 ? 7.927 -3.352 -2.406 1.00 94.88 95 THR A CA 1
ATOM 766 C C . THR A 1 95 ? 7.642 -4.302 -3.566 1.00 94.88 95 THR A C 1
ATOM 768 O O . THR A 1 95 ? 7.990 -3.991 -4.695 1.00 94.88 95 THR A O 1
ATOM 771 N N . ARG A 1 96 ? 7.021 -5.460 -3.318 1.00 95.81 96 ARG A N 1
ATOM 772 C CA . ARG A 1 96 ? 6.694 -6.452 -4.347 1.00 95.81 96 ARG A CA 1
ATOM 773 C C . ARG A 1 96 ? 5.495 -7.287 -3.935 1.00 95.81 96 ARG A C 1
ATOM 775 O O . ARG A 1 96 ? 5.485 -7.809 -2.813 1.00 95.81 96 ARG A O 1
ATOM 782 N N . ILE A 1 97 ? 4.556 -7.485 -4.859 1.00 95.44 97 ILE A N 1
ATOM 783 C CA . ILE A 1 97 ? 3.305 -8.199 -4.573 1.00 95.44 97 ILE A CA 1
ATOM 784 C C . ILE A 1 97 ? 3.535 -9.689 -4.313 1.00 95.44 97 ILE A C 1
ATOM 786 O O . ILE A 1 97 ? 2.956 -10.264 -3.403 1.00 95.44 97 ILE A O 1
ATOM 790 N N . CYS A 1 98 ? 4.462 -10.306 -5.046 1.00 94.88 98 CYS A N 1
ATOM 791 C CA . CYS A 1 98 ? 4.898 -11.678 -4.810 1.00 94.88 98 CYS A CA 1
ATOM 792 C C . CYS A 1 98 ? 6.312 -11.685 -4.232 1.00 94.88 98 CYS A C 1
ATOM 794 O O . CYS A 1 98 ? 7.308 -11.592 -4.951 1.00 94.88 98 CYS A O 1
ATOM 796 N N . SER A 1 99 ? 6.411 -11.807 -2.911 1.00 95.69 99 SER A N 1
ATOM 797 C CA . SER A 1 99 ? 7.683 -11.894 -2.190 1.00 95.69 99 SER A CA 1
ATOM 798 C C . SER A 1 99 ? 7.573 -12.835 -0.994 1.00 95.69 99 SER A C 1
ATOM 800 O O . SER A 1 99 ? 6.478 -13.131 -0.521 1.00 95.69 99 SER A O 1
ATOM 802 N N . ARG A 1 100 ? 8.717 -13.289 -0.461 1.00 96.44 100 ARG A N 1
ATOM 803 C CA . ARG A 1 100 ? 8.737 -14.065 0.793 1.00 96.44 100 ARG A CA 1
ATOM 804 C C . ARG A 1 100 ? 8.095 -13.293 1.946 1.00 96.44 100 ARG A C 1
ATOM 806 O O . ARG A 1 100 ? 7.439 -13.895 2.784 1.00 96.44 100 ARG A O 1
ATOM 813 N N . TYR A 1 101 ? 8.270 -11.972 1.958 1.00 96.88 101 TYR A N 1
ATOM 814 C CA . TYR A 1 101 ? 7.671 -11.109 2.965 1.00 96.88 101 TYR A CA 1
ATOM 815 C C . TYR A 1 101 ? 6.149 -11.001 2.811 1.00 96.88 101 TYR A C 1
ATOM 817 O O . TYR A 1 101 ? 5.435 -11.135 3.799 1.00 96.88 101 TYR A O 1
ATOM 825 N N . MET A 1 102 ? 5.631 -10.862 1.583 1.00 97.50 102 MET A N 1
ATOM 826 C CA . MET A 1 102 ? 4.180 -10.911 1.371 1.00 97.50 102 MET A CA 1
ATOM 827 C C . MET A 1 102 ? 3.597 -12.246 1.844 1.00 97.50 102 MET A C 1
ATOM 829 O O . MET A 1 102 ? 2.598 -12.259 2.553 1.00 97.50 102 MET A O 1
ATOM 833 N N . LYS A 1 103 ? 4.260 -13.367 1.539 1.00 97.50 103 LYS A N 1
ATOM 834 C CA . LYS A 1 103 ? 3.811 -14.684 2.013 1.00 97.50 103 LYS A CA 1
ATOM 835 C C . LYS A 1 103 ? 3.751 -14.768 3.537 1.00 97.50 103 LYS A C 1
ATOM 837 O O . LYS A 1 103 ? 2.776 -15.294 4.051 1.00 97.50 103 LYS A O 1
ATOM 842 N N . SER A 1 104 ? 4.727 -14.205 4.260 1.00 97.50 104 SER A N 1
ATOM 843 C CA . SER A 1 104 ? 4.647 -14.151 5.728 1.00 97.50 104 SER A CA 1
ATOM 844 C C . SER A 1 104 ? 3.479 -13.301 6.234 1.00 97.50 104 SER A C 1
ATOM 846 O O . SER A 1 104 ? 2.859 -13.680 7.217 1.00 97.50 104 SER A O 1
ATOM 848 N N . ILE A 1 105 ? 3.127 -12.207 5.545 1.00 97.94 105 ILE A N 1
ATOM 849 C CA . ILE A 1 105 ? 1.948 -11.394 5.896 1.00 97.94 105 ILE A CA 1
ATOM 850 C C . ILE A 1 105 ? 0.659 -12.200 5.689 1.00 97.94 105 ILE A C 1
ATOM 852 O O . ILE A 1 105 ? -0.222 -12.188 6.545 1.00 97.94 105 ILE A O 1
ATOM 856 N N . LEU A 1 106 ? 0.546 -12.929 4.574 1.00 98.12 106 LEU A N 1
ATOM 857 C CA . LEU A 1 106 ? -0.604 -13.805 4.338 1.00 98.12 106 LEU A CA 1
ATOM 858 C C . LEU A 1 106 ? -0.684 -14.919 5.391 1.00 98.12 106 LEU A C 1
ATOM 860 O O . LEU A 1 106 ? -1.778 -15.262 5.825 1.00 98.12 106 LEU A O 1
ATOM 864 N N . GLU A 1 107 ? 0.453 -15.425 5.865 1.00 97.88 107 GLU A N 1
ATOM 865 C CA . GLU A 1 107 ? 0.508 -16.397 6.961 1.00 97.88 107 GLU A CA 1
ATOM 866 C C . GLU A 1 107 ? 0.040 -15.829 8.303 1.00 97.88 107 GLU A C 1
ATOM 868 O O . GLU A 1 107 ? -0.718 -16.490 9.023 1.00 97.88 107 GLU A O 1
ATOM 873 N N . ASP A 1 108 ? 0.382 -14.573 8.600 1.00 96.56 108 ASP A N 1
ATOM 874 C CA . ASP A 1 108 ? -0.19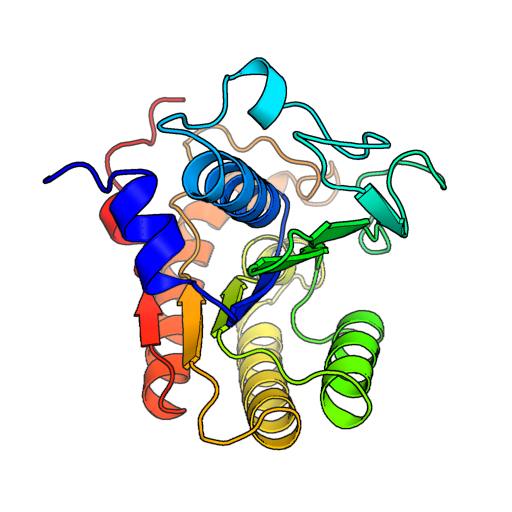0 -13.856 9.741 1.00 96.56 108 ASP A CA 1
ATOM 875 C C . ASP A 1 108 ? -1.712 -13.742 9.611 1.00 96.56 108 ASP A C 1
ATOM 877 O O . ASP A 1 108 ? -2.422 -13.864 10.609 1.00 96.56 108 ASP A O 1
ATOM 881 N N . PHE A 1 109 ? -2.244 -13.550 8.398 1.00 97.62 109 PHE A N 1
ATOM 882 C CA . PHE A 1 109 ? -3.691 -13.578 8.192 1.00 97.62 109 PHE A CA 1
ATOM 883 C C . PHE A 1 109 ? -4.253 -14.974 8.407 1.00 97.62 109 PHE A C 1
ATOM 885 O O . PHE A 1 109 ? -5.273 -15.087 9.077 1.00 97.62 109 PHE A O 1
ATOM 892 N N . ARG A 1 110 ? -3.610 -16.044 7.915 1.00 97.31 110 ARG A N 1
ATOM 893 C CA . ARG A 1 110 ? -4.093 -17.431 8.075 1.00 97.31 110 ARG A CA 1
ATOM 894 C C . ARG A 1 110 ? -4.208 -17.843 9.539 1.00 97.31 110 ARG A C 1
ATOM 896 O O . ARG A 1 110 ? -5.226 -18.433 9.906 1.00 97.31 110 ARG A O 1
ATOM 903 N N . HIS A 1 111 ? -3.233 -17.477 10.365 1.00 96.62 111 HIS A N 1
ATOM 904 C CA . HIS A 1 111 ? -3.138 -17.939 11.754 1.00 96.62 111 HIS A CA 1
ATOM 905 C C . HIS A 1 111 ? -3.520 -16.898 12.812 1.00 96.62 111 HIS A C 1
ATOM 907 O O . HIS A 1 111 ? -3.736 -17.257 13.969 1.00 96.62 111 HIS A O 1
ATOM 913 N N . GLY A 1 112 ? -3.587 -15.624 12.439 1.00 96.00 112 GLY A N 1
ATOM 914 C CA . GLY A 1 112 ? -3.852 -14.516 13.346 1.00 96.00 112 GLY A CA 1
ATOM 915 C C . GLY A 1 112 ? -5.272 -13.964 13.256 1.00 96.00 112 GLY A C 1
ATOM 916 O O . GLY A 1 112 ? -6.218 -14.611 12.803 1.00 96.00 112 GLY A O 1
ATOM 917 N N . LEU A 1 113 ? -5.407 -12.723 13.727 1.00 95.56 113 LEU A N 1
ATOM 918 C CA . LEU A 1 113 ? -6.649 -11.964 13.644 1.00 95.56 113 LEU A CA 1
ATOM 919 C C . LEU A 1 113 ? -6.981 -11.665 12.176 1.00 95.56 113 LEU A C 1
ATOM 921 O O . LEU A 1 113 ? -6.136 -11.152 11.442 1.00 95.56 113 LEU A O 1
ATOM 925 N N . LYS A 1 114 ? -8.218 -11.956 11.766 1.00 96.81 114 LYS A N 1
ATOM 926 C CA . LYS A 1 114 ? -8.679 -11.740 10.392 1.00 96.81 114 LYS A CA 1
ATOM 927 C C . LYS A 1 114 ? -9.060 -10.274 10.181 1.00 96.81 114 LYS A C 1
ATOM 929 O O . LYS A 1 114 ? -9.813 -9.745 11.000 1.00 96.81 114 LYS A O 1
ATOM 934 N N . PRO A 1 115 ? -8.547 -9.604 9.137 1.00 98.25 115 PRO A N 1
ATOM 935 C CA . PRO A 1 115 ? -8.974 -8.250 8.823 1.00 98.25 115 PRO A CA 1
ATOM 936 C C . PRO A 1 115 ? -10.407 -8.240 8.289 1.00 98.25 115 PRO A C 1
ATOM 938 O O . PRO A 1 115 ? -10.792 -9.099 7.500 1.00 98.25 115 PRO A O 1
ATOM 941 N N . ASP A 1 116 ? -11.184 -7.239 8.690 1.00 98.56 116 ASP A N 1
ATOM 942 C CA . ASP A 1 116 ? -12.486 -6.943 8.093 1.00 98.56 116 ASP A CA 1
ATOM 943 C C . ASP A 1 116 ? -12.329 -6.252 6.733 1.00 98.56 116 ASP A C 1
ATOM 945 O O . ASP A 1 116 ? -13.164 -6.426 5.852 1.00 98.56 116 ASP A O 1
ATOM 949 N N . VAL A 1 117 ? -11.275 -5.440 6.575 1.00 98.50 117 VAL A N 1
ATOM 950 C CA . VAL A 1 117 ? -10.996 -4.680 5.349 1.00 98.50 117 VAL A CA 1
ATOM 951 C C . VAL A 1 117 ? -9.507 -4.732 5.025 1.00 98.50 117 VAL A C 1
ATOM 953 O O . VAL A 1 117 ? -8.674 -4.468 5.895 1.00 98.50 117 VAL A O 1
ATOM 956 N N . VAL A 1 118 ? -9.159 -5.012 3.772 1.00 98.69 118 VAL A N 1
ATOM 957 C CA . VAL A 1 118 ? -7.778 -4.999 3.279 1.00 98.69 118 VAL A CA 1
ATOM 958 C C . VAL A 1 118 ? -7.675 -4.086 2.063 1.00 98.69 118 VAL A C 1
ATOM 960 O O . VAL A 1 118 ? -8.238 -4.370 1.012 1.00 98.69 118 VAL A O 1
ATOM 963 N N . PHE A 1 119 ? -6.914 -3.003 2.192 1.00 98.62 119 PHE A N 1
ATOM 964 C CA . PHE A 1 119 ? -6.511 -2.155 1.074 1.00 98.62 119 PHE A CA 1
ATOM 965 C C . PHE A 1 119 ? -5.180 -2.654 0.527 1.00 98.62 119 PHE A C 1
ATOM 967 O O . PHE A 1 119 ? -4.221 -2.795 1.288 1.00 98.62 119 PHE A O 1
ATOM 974 N N . VAL A 1 120 ? -5.097 -2.881 -0.780 1.00 98.50 120 VAL A N 1
ATOM 975 C CA . VAL A 1 120 ? -3.872 -3.364 -1.426 1.00 98.50 120 VAL A CA 1
ATOM 976 C C . VAL A 1 120 ? -3.507 -2.470 -2.601 1.00 98.50 120 VAL A C 1
ATOM 978 O O . VAL A 1 120 ? -4.337 -2.186 -3.458 1.00 98.50 120 VAL A O 1
ATOM 981 N N . ASN A 1 121 ? -2.247 -2.047 -2.663 1.00 98.12 121 ASN A N 1
ATOM 982 C CA . ASN A 1 121 ? -1.637 -1.504 -3.872 1.00 98.12 121 ASN A CA 1
ATOM 983 C C . ASN A 1 121 ? -0.209 -2.031 -4.008 1.00 98.12 121 ASN A C 1
ATOM 985 O O . ASN A 1 121 ? 0.588 -1.914 -3.079 1.00 98.12 121 ASN A O 1
ATOM 989 N N . SER A 1 122 ? 0.136 -2.532 -5.188 1.00 96.50 122 SER A N 1
ATOM 990 C CA . SER A 1 122 ? 1.517 -2.832 -5.561 1.00 96.50 122 SER A CA 1
ATOM 991 C C . SER A 1 122 ? 1.636 -2.671 -7.067 1.00 96.50 122 SER A C 1
ATOM 993 O O . SER A 1 122 ? 0.858 -3.276 -7.791 1.00 96.50 122 SER A O 1
ATOM 995 N N . CYS A 1 123 ? 2.538 -1.811 -7.541 1.00 96.75 123 CYS A N 1
ATOM 996 C CA . CYS A 1 123 ? 2.684 -1.536 -8.974 1.00 96.75 123 CYS A CA 1
ATOM 997 C C . CYS A 1 123 ? 4.060 -0.950 -9.292 1.00 96.75 123 CYS A C 1
ATOM 999 O O . CYS A 1 123 ? 4.894 -1.639 -9.864 1.00 96.75 123 CYS A O 1
ATOM 1001 N N . VAL A 1 124 ? 4.338 0.296 -8.873 1.00 95.25 124 VAL A N 1
ATOM 1002 C CA . VAL A 1 124 ? 5.531 1.054 -9.306 1.00 95.25 124 VAL A CA 1
ATOM 1003 C C . VAL A 1 124 ? 6.818 0.261 -9.096 1.00 95.25 124 VAL A C 1
ATOM 1005 O O . VAL A 1 124 ? 7.631 0.153 -10.008 1.00 95.25 124 VAL A O 1
ATOM 1008 N N . TRP A 1 125 ? 6.985 -0.326 -7.911 1.00 95.25 125 TRP A N 1
ATOM 1009 C CA . TRP A 1 125 ? 8.158 -1.134 -7.604 1.00 95.25 125 TRP A CA 1
ATOM 1010 C C . TRP A 1 125 ? 8.206 -2.438 -8.409 1.00 95.25 125 TRP A C 1
ATOM 1012 O O . TRP A 1 125 ? 9.268 -2.759 -8.945 1.00 95.25 125 TRP A O 1
ATOM 1022 N N . ASP A 1 126 ? 7.087 -3.161 -8.526 1.00 95.75 126 ASP A N 1
ATOM 1023 C CA . ASP A 1 126 ? 6.997 -4.402 -9.305 1.00 95.75 126 ASP A CA 1
ATOM 1024 C C . ASP A 1 126 ? 7.411 -4.178 -10.764 1.00 95.75 126 ASP A C 1
ATOM 1026 O O . ASP A 1 126 ? 8.226 -4.938 -11.293 1.00 95.75 126 ASP A O 1
ATOM 1030 N N . ILE A 1 127 ? 6.926 -3.096 -11.382 1.00 95.31 127 ILE A N 1
ATOM 1031 C CA . ILE A 1 127 ? 7.152 -2.828 -12.806 1.00 95.31 127 ILE A CA 1
ATOM 1032 C C . ILE A 1 127 ? 8.495 -2.149 -13.103 1.00 95.31 127 ILE A C 1
ATOM 1034 O O . ILE A 1 127 ? 9.004 -2.233 -14.221 1.00 95.31 127 ILE A O 1
ATOM 1038 N N . SER A 1 128 ? 9.117 -1.494 -12.116 1.00 92.88 128 SER A N 1
ATOM 1039 C CA . SER A 1 128 ? 10.371 -0.763 -12.337 1.00 92.88 128 SER A CA 1
ATOM 1040 C C . SER A 1 128 ? 11.615 -1.502 -11.838 1.00 92.88 128 SER A C 1
ATOM 1042 O O . SER A 1 128 ? 12.666 -1.430 -12.486 1.00 92.88 128 SER A O 1
ATOM 1044 N N . ARG A 1 129 ? 11.534 -2.165 -10.672 1.00 91.75 129 ARG A N 1
ATOM 1045 C CA . ARG A 1 129 ? 12.709 -2.515 -9.851 1.00 91.75 129 ARG A CA 1
ATOM 1046 C C . ARG A 1 129 ? 13.222 -3.942 -10.038 1.00 91.75 129 ARG A C 1
ATOM 1048 O O . ARG A 1 129 ? 14.420 -4.147 -9.864 1.00 91.75 129 ARG A O 1
ATOM 1055 N N . TYR A 1 130 ? 12.355 -4.899 -10.367 1.00 90.06 130 TYR A N 1
ATOM 1056 C CA . TYR A 1 130 ? 12.693 -6.331 -10.308 1.00 90.06 130 TYR A CA 1
ATOM 1057 C C . TYR A 1 130 ? 13.031 -6.964 -11.655 1.00 90.06 130 TYR A C 1
ATOM 1059 O O . TYR A 1 130 ? 13.820 -7.902 -11.692 1.00 90.06 130 TYR A O 1
ATOM 1067 N N . SER A 1 131 ? 12.450 -6.463 -12.744 1.00 84.88 131 SER A N 1
ATOM 1068 C CA . SER A 1 131 ? 12.625 -7.033 -14.080 1.00 84.88 131 SER A CA 1
ATOM 1069 C C . SER A 1 131 ? 12.771 -5.935 -15.132 1.00 84.88 131 SER A C 1
ATOM 1071 O O . SER A 1 131 ? 12.284 -4.811 -14.967 1.00 84.88 131 SER A O 1
ATOM 1073 N N . CYS A 1 132 ? 13.483 -6.236 -16.218 1.00 79.44 132 CYS A N 1
ATOM 1074 C CA . CYS A 1 132 ? 13.513 -5.385 -17.411 1.00 79.44 132 CYS A CA 1
ATOM 1075 C C . CYS A 1 132 ? 12.271 -5.588 -18.289 1.00 79.44 132 CYS A C 1
ATOM 1077 O O . CYS A 1 132 ? 11.901 -4.663 -19.002 1.00 79.44 132 CYS A O 1
ATOM 1079 N N . SER A 1 133 ? 11.624 -6.753 -18.194 1.00 86.38 133 SER A N 1
ATOM 1080 C CA . SER A 1 133 ? 10.383 -7.096 -18.890 1.00 86.38 133 SER A CA 1
ATOM 1081 C C . SER A 1 133 ? 9.320 -7.421 -17.849 1.00 86.38 133 SER A C 1
ATOM 1083 O O . SER A 1 133 ? 9.128 -8.572 -17.472 1.00 86.38 133 SER A O 1
ATOM 1085 N N . TRP A 1 134 ? 8.678 -6.382 -17.320 1.00 93.12 134 TRP A N 1
ATOM 1086 C CA . TRP A 1 134 ? 7.801 -6.521 -16.161 1.00 93.12 134 TRP A CA 1
ATOM 1087 C C . TRP A 1 134 ? 6.445 -7.154 -16.474 1.00 93.12 134 TRP A C 1
ATOM 1089 O O . TRP A 1 134 ? 5.811 -7.652 -15.554 1.00 93.12 134 TRP A O 1
ATOM 1099 N N . VAL A 1 135 ? 5.988 -7.115 -17.730 1.00 94.62 135 VAL A N 1
ATOM 1100 C CA . VAL A 1 135 ? 4.598 -7.431 -18.096 1.00 94.62 135 VAL A CA 1
ATOM 1101 C C . VAL A 1 135 ? 4.215 -8.846 -17.671 1.00 94.62 135 VAL A C 1
ATOM 1103 O O . VAL A 1 135 ? 3.309 -9.001 -16.858 1.00 94.62 135 VAL A O 1
ATOM 1106 N N . ASP A 1 136 ? 4.910 -9.868 -18.166 1.00 94.62 136 ASP A N 1
ATOM 1107 C CA . ASP A 1 136 ? 4.553 -11.263 -17.878 1.00 94.62 136 ASP A CA 1
ATOM 1108 C C . ASP A 1 136 ? 4.762 -11.603 -16.397 1.00 94.62 136 ASP A C 1
ATOM 1110 O O . ASP A 1 136 ? 3.864 -12.153 -15.756 1.00 94.62 136 ASP A O 1
ATOM 1114 N N . ASP A 1 137 ? 5.892 -11.168 -15.824 1.00 94.44 137 ASP A N 1
ATOM 1115 C CA . ASP A 1 137 ? 6.208 -11.361 -14.407 1.00 94.44 137 ASP A CA 1
ATOM 1116 C C . ASP A 1 137 ? 5.122 -10.758 -13.506 1.00 94.44 137 ASP A C 1
ATOM 1118 O O . ASP A 1 137 ? 4.672 -11.382 -12.545 1.00 94.44 137 ASP A O 1
ATOM 1122 N N . TYR A 1 138 ? 4.696 -9.525 -13.779 1.00 97.19 138 TYR A N 1
ATOM 1123 C CA . TYR A 1 138 ? 3.697 -8.827 -12.977 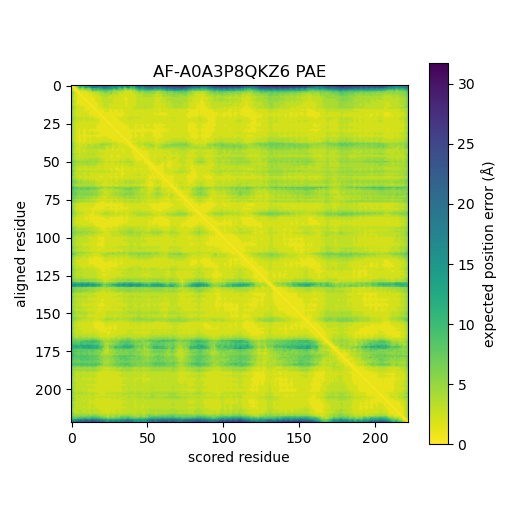1.00 97.19 138 TYR A CA 1
ATOM 1124 C C . TYR A 1 138 ? 2.328 -9.496 -13.094 1.00 97.19 138 TYR A C 1
ATOM 1126 O O . TYR A 1 138 ? 1.679 -9.732 -12.076 1.00 97.19 138 TYR A O 1
ATOM 1134 N N . LYS A 1 139 ? 1.920 -9.880 -14.310 1.00 96.44 139 LYS A N 1
ATOM 1135 C CA . LYS A 1 139 ? 0.652 -10.581 -14.552 1.00 96.44 139 LYS A CA 1
ATOM 1136 C C . LYS A 1 139 ? 0.591 -11.922 -13.822 1.00 96.44 139 LYS A C 1
ATOM 1138 O O . LYS A 1 139 ? -0.391 -12.184 -13.127 1.00 96.44 139 LYS A O 1
ATOM 1143 N N . GLU A 1 140 ? 1.639 -12.741 -13.924 1.00 96.75 140 GLU A N 1
ATOM 1144 C CA . GLU A 1 140 ? 1.716 -14.030 -13.221 1.00 96.75 140 GLU A CA 1
ATOM 1145 C C . GLU A 1 140 ? 1.701 -13.837 -11.697 1.00 96.75 140 GLU A C 1
ATOM 1147 O O . GLU A 1 140 ? 0.985 -14.533 -10.974 1.00 96.75 140 GLU A O 1
ATOM 1152 N N . ASN A 1 141 ? 2.459 -12.856 -11.200 1.00 97.56 141 ASN A N 1
ATOM 1153 C CA . ASN A 1 141 ? 2.524 -12.560 -9.772 1.00 97.56 141 ASN A CA 1
ATOM 1154 C C . ASN A 1 141 ? 1.184 -12.064 -9.210 1.00 97.56 141 ASN A C 1
ATOM 1156 O O . ASN A 1 141 ? 0.865 -12.383 -8.067 1.00 97.56 141 ASN A O 1
ATOM 1160 N N . LEU A 1 142 ? 0.388 -11.322 -9.984 1.00 98.06 142 LEU A N 1
ATOM 1161 C CA . LEU A 1 142 ? -0.950 -10.906 -9.558 1.00 98.06 142 LEU A CA 1
ATOM 1162 C C . LEU A 1 142 ? -1.903 -12.093 -9.426 1.00 98.06 142 LEU A C 1
ATOM 1164 O O . LEU A 1 142 ? -2.555 -12.207 -8.395 1.00 98.06 142 LEU A O 1
ATOM 1168 N N . HIS A 1 143 ? -1.937 -13.000 -10.408 1.00 98.00 143 HIS A N 1
ATOM 1169 C CA . HIS A 1 143 ? -2.750 -14.219 -10.312 1.00 98.00 143 HIS A CA 1
ATOM 1170 C C . HIS A 1 143 ? -2.409 -15.019 -9.057 1.00 98.00 143 HIS A C 1
ATOM 1172 O O . HIS A 1 143 ? -3.280 -15.293 -8.234 1.00 98.00 143 HIS A O 1
ATOM 1178 N N . ARG A 1 144 ? -1.116 -15.316 -8.871 1.00 98.19 144 ARG A N 1
ATOM 1179 C CA . ARG A 1 144 ? -0.640 -16.059 -7.700 1.00 98.19 144 ARG A CA 1
ATOM 1180 C C . ARG A 1 144 ? -1.031 -15.364 -6.399 1.00 98.19 144 ARG A C 1
ATOM 1182 O O . ARG A 1 144 ? -1.504 -16.023 -5.481 1.00 98.19 144 ARG A O 1
ATOM 1189 N N . PHE A 1 145 ? -0.835 -14.050 -6.314 1.00 98.19 145 PHE A N 1
ATOM 1190 C CA . PHE A 1 145 ? -1.181 -13.294 -5.117 1.00 98.19 145 PHE A CA 1
ATOM 1191 C C . PHE A 1 145 ? -2.690 -13.285 -4.852 1.00 98.19 145 PHE A C 1
ATOM 1193 O O . PHE A 1 145 ? -3.085 -13.478 -3.710 1.00 98.19 145 PHE A O 1
ATOM 1200 N N . PHE A 1 146 ? -3.535 -13.089 -5.866 1.00 98.19 146 PHE A N 1
ATOM 1201 C CA . PHE A 1 146 ? -4.987 -13.064 -5.677 1.00 98.19 146 PHE A CA 1
ATOM 1202 C C . PHE A 1 146 ? -5.542 -14.422 -5.246 1.00 98.19 146 PHE A C 1
ATOM 1204 O O . PHE A 1 146 ? -6.409 -14.465 -4.372 1.00 98.19 146 PHE A O 1
ATOM 1211 N N . ASP A 1 147 ? -5.005 -15.524 -5.776 1.00 97.88 147 ASP A N 1
ATOM 1212 C CA . ASP A 1 147 ? -5.339 -16.865 -5.290 1.00 97.88 147 ASP A CA 1
ATOM 1213 C C . ASP A 1 147 ? -4.893 -17.060 -3.830 1.00 97.88 147 ASP A C 1
ATOM 1215 O O . ASP A 1 147 ? -5.713 -17.422 -2.984 1.00 97.88 147 ASP A O 1
ATOM 1219 N N . GLU A 1 148 ? -3.636 -16.734 -3.496 1.00 97.94 148 GLU A N 1
ATOM 1220 C CA . GLU A 1 148 ? -3.115 -16.858 -2.124 1.00 97.94 148 GLU A CA 1
ATOM 1221 C C . GLU A 1 148 ? -3.867 -15.955 -1.123 1.00 97.94 148 GLU A C 1
ATOM 1223 O O . GLU A 1 148 ? -4.058 -16.347 0.031 1.00 97.94 148 GLU A O 1
ATOM 1228 N N . LEU A 1 149 ? -4.297 -14.761 -1.548 1.00 97.81 149 LEU A N 1
ATOM 1229 C CA . LEU A 1 149 ? -5.045 -13.802 -0.734 1.00 97.81 149 LEU A CA 1
ATOM 1230 C C . LEU A 1 149 ? -6.453 -14.315 -0.421 1.00 97.81 149 LEU A C 1
ATOM 1232 O O . LEU A 1 149 ? -6.860 -14.278 0.740 1.00 97.81 149 LEU A O 1
ATOM 1236 N N . ARG A 1 150 ? -7.167 -14.836 -1.429 1.00 96.19 150 ARG A N 1
ATOM 1237 C CA . ARG A 1 150 ? -8.496 -15.446 -1.255 1.00 96.19 150 ARG A CA 1
ATOM 1238 C C . ARG A 1 150 ? -8.445 -16.643 -0.309 1.00 96.19 150 ARG A C 1
ATOM 1240 O O . ARG A 1 150 ? -9.360 -16.837 0.475 1.00 96.19 150 ARG A O 1
ATOM 1247 N N . GLU A 1 151 ? -7.378 -17.437 -0.358 1.00 96.69 151 GLU A N 1
ATOM 1248 C CA . GLU A 1 151 ? -7.185 -18.554 0.575 1.00 96.69 151 GLU A CA 1
ATOM 1249 C C . GLU A 1 151 ? -6.839 -18.097 1.999 1.00 96.69 151 GLU A C 1
ATOM 1251 O O . GLU A 1 151 ? -7.103 -18.812 2.967 1.00 96.69 151 GLU A O 1
ATOM 1256 N N . ALA A 1 152 ? -6.194 -16.936 2.148 1.00 97.75 152 ALA A N 1
ATOM 1257 C CA . ALA A 1 152 ? -5.750 -16.442 3.446 1.00 97.75 152 ALA A CA 1
ATOM 1258 C C . ALA A 1 152 ? -6.855 -15.735 4.248 1.00 97.75 152 ALA A C 1
ATOM 1260 O O . ALA A 1 152 ? -6.805 -15.709 5.488 1.00 97.75 152 ALA A O 1
ATOM 1261 N N . LEU A 1 153 ? -7.831 -15.155 3.548 1.00 97.69 153 LEU A N 1
ATOM 1262 C CA . LEU A 1 153 ? -8.878 -14.311 4.112 1.00 97.69 153 LEU A CA 1
ATOM 1263 C C . LEU A 1 153 ? -10.241 -15.023 4.158 1.00 97.69 153 LEU A C 1
ATOM 1265 O O . LEU A 1 153 ? -10.542 -15.832 3.284 1.00 97.69 153 LEU A O 1
ATOM 1269 N N . PRO A 1 154 ? -11.078 -14.728 5.167 1.00 96.25 154 PRO A N 1
ATOM 1270 C CA . PRO A 1 154 ? -12.496 -15.079 5.140 1.00 96.25 154 PRO A CA 1
ATOM 1271 C C . PRO A 1 154 ? -13.225 -14.452 3.945 1.00 96.25 154 PRO A C 1
ATOM 1273 O O . PRO A 1 154 ? -12.837 -13.387 3.464 1.00 96.25 154 PRO A O 1
ATOM 1276 N N . GLU A 1 155 ? -14.322 -15.076 3.515 1.00 95.12 155 GLU A N 1
ATOM 1277 C CA . GLU A 1 155 ? -15.167 -14.572 2.421 1.00 95.12 155 GLU A CA 1
ATOM 1278 C C . GLU A 1 155 ? -15.811 -13.218 2.769 1.00 95.12 155 GLU A C 1
ATOM 1280 O O . GLU A 1 155 ? -16.076 -12.402 1.892 1.00 95.12 155 GLU A O 1
ATOM 1285 N N . GLU A 1 156 ? -16.017 -12.941 4.059 1.00 96.06 156 GLU A N 1
ATOM 1286 C CA . GLU A 1 156 ? -16.604 -11.694 4.549 1.00 96.06 156 GLU A CA 1
ATOM 1287 C C . GLU A 1 156 ? -15.623 -10.511 4.555 1.00 96.06 156 GLU A C 1
ATOM 1289 O O . GLU A 1 156 ? -16.040 -9.374 4.796 1.00 96.06 156 GLU A O 1
ATOM 1294 N N . THR A 1 157 ? -14.326 -10.751 4.335 1.00 98.31 157 THR A N 1
ATOM 1295 C CA . THR A 1 157 ? -13.328 -9.680 4.298 1.00 98.31 157 THR A CA 1
ATOM 1296 C C . THR A 1 157 ? -13.498 -8.839 3.038 1.00 98.31 157 THR A C 1
ATOM 1298 O O . THR A 1 157 ? -13.381 -9.328 1.917 1.00 98.31 157 THR A O 1
ATOM 1301 N N . LEU A 1 158 ? -13.673 -7.530 3.218 1.00 98.31 158 LEU A N 1
ATOM 1302 C CA . LEU A 1 158 ? -13.691 -6.581 2.113 1.00 98.31 158 LEU A CA 1
ATOM 1303 C C . LEU A 1 158 ? -12.268 -6.342 1.596 1.00 98.31 158 LEU A C 1
ATOM 1305 O O . LEU A 1 158 ? -11.442 -5.749 2.293 1.00 98.31 158 LEU A O 1
ATOM 1309 N N . VAL A 1 159 ? -11.982 -6.750 0.363 1.00 98.56 159 VAL A N 1
ATOM 1310 C CA . VAL A 1 159 ? -10.694 -6.485 -0.292 1.00 98.56 159 VAL A CA 1
ATOM 1311 C C . VAL A 1 159 ? -10.856 -5.366 -1.314 1.00 98.56 159 VAL A C 1
ATOM 1313 O O . VAL A 1 159 ? -11.646 -5.484 -2.247 1.00 98.56 159 VAL A O 1
ATOM 1316 N N . VAL A 1 160 ? -10.076 -4.295 -1.148 1.00 98.62 160 VAL A N 1
ATOM 1317 C CA . VAL A 1 160 ? -10.052 -3.138 -2.048 1.00 98.62 160 VAL A CA 1
ATOM 1318 C C . VAL A 1 160 ? -8.692 -3.055 -2.738 1.00 98.62 160 VAL A C 1
ATOM 1320 O O . VAL A 1 160 ? -7.675 -2.731 -2.112 1.00 98.62 160 VAL A O 1
ATOM 1323 N N . TRP A 1 161 ? -8.670 -3.317 -4.042 1.00 98.62 161 TRP A N 1
ATOM 1324 C CA . TRP A 1 161 ? -7.512 -3.104 -4.900 1.00 98.62 161 TRP A CA 1
ATOM 1325 C C . TRP A 1 161 ? -7.448 -1.639 -5.336 1.00 98.62 161 TRP A C 1
ATOM 1327 O O . TRP A 1 161 ? -8.222 -1.157 -6.167 1.00 98.62 161 TRP A O 1
ATOM 1337 N N . ASN A 1 162 ? -6.499 -0.909 -4.766 1.00 98.44 162 ASN A N 1
ATOM 1338 C CA . ASN A 1 162 ? -6.232 0.470 -5.133 1.00 98.44 162 ASN A CA 1
ATOM 1339 C C . ASN A 1 162 ? -5.390 0.484 -6.410 1.00 98.44 162 ASN A C 1
ATOM 1341 O O . ASN A 1 162 ? -4.277 -0.042 -6.419 1.00 98.44 162 ASN A O 1
ATOM 1345 N N . LEU A 1 163 ? -5.860 1.149 -7.465 1.00 98.50 163 LEU A N 1
ATOM 1346 C CA . LEU A 1 163 ? -5.008 1.445 -8.619 1.00 98.50 163 LEU A CA 1
ATOM 1347 C C . LEU A 1 163 ? -3.965 2.493 -8.238 1.00 98.50 163 LEU A C 1
ATOM 1349 O O . LEU A 1 163 ? -4.209 3.376 -7.416 1.00 98.50 163 LEU A O 1
ATOM 1353 N N . THR A 1 164 ? -2.781 2.413 -8.830 1.00 97.69 164 THR A N 1
ATOM 1354 C CA . THR A 1 164 ? -1.695 3.342 -8.518 1.00 97.69 164 THR A CA 1
ATOM 1355 C C . THR A 1 164 ? -2.013 4.739 -9.032 1.00 97.69 164 THR A C 1
ATOM 1357 O O . THR A 1 164 ? -2.361 4.922 -10.200 1.00 97.69 164 THR A O 1
ATOM 1360 N N . MET A 1 165 ? -1.850 5.733 -8.155 1.00 95.94 165 MET A N 1
ATOM 1361 C CA . MET A 1 165 ? -1.977 7.152 -8.494 1.00 95.94 165 MET A CA 1
ATOM 1362 C C . MET A 1 165 ? -1.107 7.518 -9.705 1.00 95.94 165 MET A C 1
ATOM 1364 O O . MET A 1 165 ? -0.043 6.924 -9.908 1.00 95.94 165 MET A O 1
ATOM 1368 N N . PRO A 1 166 ? -1.517 8.503 -10.517 1.00 94.25 166 PRO A N 1
ATOM 1369 C CA . PRO A 1 166 ? -0.749 8.854 -11.692 1.00 94.25 166 PRO A CA 1
ATOM 1370 C C . PRO A 1 166 ? 0.588 9.471 -11.275 1.00 94.25 166 PRO A C 1
ATOM 1372 O O . PRO A 1 166 ? 0.672 10.286 -10.354 1.00 94.25 166 PRO A O 1
ATOM 1375 N N . LEU A 1 167 ? 1.650 9.082 -11.970 1.00 92.00 167 LEU A N 1
ATOM 1376 C CA . LEU A 1 167 ? 2.976 9.633 -11.731 1.00 92.00 167 LEU A CA 1
ATOM 1377 C C . LEU A 1 167 ? 3.075 11.039 -12.333 1.00 92.00 167 LEU A C 1
ATOM 1379 O O . LEU A 1 167 ? 2.577 11.282 -13.437 1.00 92.00 167 LEU A O 1
ATOM 1383 N N . GLY A 1 168 ? 3.732 11.958 -11.622 1.00 88.00 168 GLY A N 1
ATOM 1384 C CA . GLY A 1 168 ? 4.058 13.295 -12.123 1.00 88.00 168 GLY A CA 1
ATOM 1385 C C . GLY A 1 168 ? 5.130 13.269 -13.219 1.00 88.00 168 GLY A C 1
ATOM 1386 O O . GLY A 1 168 ? 5.753 12.240 -13.477 1.00 88.00 168 GLY A O 1
ATOM 1387 N N . GLU A 1 169 ? 5.368 14.413 -13.865 1.00 81.56 169 GLU A N 1
ATOM 1388 C CA . GLU A 1 169 ? 6.431 14.547 -14.881 1.00 81.56 169 GLU A CA 1
ATOM 1389 C C . GLU A 1 169 ? 7.826 14.308 -14.301 1.00 81.56 169 GLU A C 1
ATOM 1391 O O . GLU A 1 169 ? 8.692 13.728 -14.953 1.00 81.56 169 GLU A O 1
ATOM 1396 N N . ARG A 1 170 ? 8.041 14.753 -13.060 1.00 84.44 170 ARG A N 1
ATOM 1397 C CA . ARG A 1 170 ? 9.299 14.578 -12.337 1.00 84.44 170 ARG A CA 1
ATOM 1398 C C . ARG A 1 170 ? 9.124 13.515 -11.273 1.00 84.44 170 ARG A C 1
ATOM 1400 O O . ARG A 1 170 ? 8.634 13.779 -10.179 1.00 84.44 170 ARG A O 1
ATOM 1407 N N . ILE A 1 171 ? 9.569 12.313 -11.596 1.00 85.50 171 ILE A N 1
ATOM 1408 C CA . ILE A 1 171 ? 9.490 11.179 -10.687 1.00 85.50 171 ILE A CA 1
ATOM 1409 C C . ILE A 1 171 ? 10.621 11.277 -9.662 1.00 85.50 171 ILE A C 1
ATOM 1411 O O . ILE A 1 171 ? 11.798 11.351 -10.009 1.00 85.50 171 ILE A O 1
ATOM 1415 N N . LYS A 1 172 ? 10.257 11.265 -8.379 1.00 83.25 172 LYS A N 1
ATOM 1416 C CA . LYS A 1 172 ? 11.188 11.150 -7.253 1.00 83.25 172 LYS A CA 1
ATOM 1417 C C . LYS A 1 172 ? 10.669 10.081 -6.308 1.00 83.25 172 LYS A C 1
ATOM 1419 O O . LYS A 1 172 ? 9.501 10.104 -5.934 1.00 83.25 172 LYS A O 1
ATOM 1424 N N . GLY A 1 173 ? 11.531 9.171 -5.877 1.00 82.94 173 GLY A N 1
ATOM 1425 C CA . GLY A 1 173 ? 11.129 8.132 -4.937 1.00 82.94 173 GLY A CA 1
ATOM 1426 C C . GLY A 1 173 ? 12.253 7.157 -4.647 1.00 82.94 173 GLY A C 1
ATOM 1427 O O . GLY A 1 173 ? 13.187 7.030 -5.428 1.00 82.94 173 GLY A O 1
ATOM 1428 N N . GLY A 1 174 ? 12.149 6.451 -3.519 1.00 83.06 174 GLY A N 1
ATOM 1429 C CA . GLY A 1 174 ? 13.145 5.450 -3.125 1.00 83.06 174 GLY A CA 1
ATOM 1430 C C . GLY A 1 174 ? 13.256 4.273 -4.099 1.00 83.06 174 GLY A C 1
ATOM 1431 O O . GLY A 1 174 ? 14.290 3.618 -4.130 1.00 83.06 174 GLY A O 1
ATOM 1432 N N . PHE A 1 175 ? 12.222 4.037 -4.911 1.00 84.06 175 PHE A N 1
ATOM 1433 C CA . PHE A 1 175 ? 12.234 3.003 -5.940 1.00 84.06 175 PHE A CA 1
ATOM 1434 C C . PHE A 1 175 ? 13.175 3.344 -7.103 1.00 84.06 175 PHE A C 1
ATOM 1436 O O . PHE A 1 175 ? 13.754 2.436 -7.696 1.00 84.06 175 PHE A O 1
ATOM 1443 N N . LEU A 1 176 ? 13.331 4.635 -7.428 1.00 86.62 176 LEU A N 1
ATOM 1444 C CA . LEU A 1 176 ? 14.073 5.106 -8.592 1.00 86.62 176 LEU A CA 1
ATOM 1445 C C . LEU A 1 176 ? 15.548 5.283 -8.229 1.00 86.62 176 LEU A C 1
ATOM 1447 O O . LEU A 1 176 ? 15.988 6.357 -7.824 1.00 86.62 176 LEU A O 1
ATOM 1451 N N . VAL A 1 177 ? 16.300 4.195 -8.337 1.00 88.81 177 VAL A N 1
ATOM 1452 C CA . VAL A 1 177 ? 17.758 4.202 -8.165 1.00 88.81 177 VAL A CA 1
ATOM 1453 C C . VAL A 1 177 ? 18.472 4.526 -9.486 1.00 88.81 177 VAL A C 1
ATOM 1455 O O . VAL A 1 177 ? 17.856 4.351 -10.544 1.00 88.81 177 VAL A O 1
ATOM 1458 N N . PRO A 1 178 ? 19.754 4.944 -9.461 1.00 88.06 178 PRO A N 1
ATOM 1459 C CA . PRO A 1 178 ? 20.490 5.324 -10.672 1.00 88.06 178 PRO A CA 1
ATOM 1460 C C . PRO A 1 178 ? 20.456 4.264 -11.781 1.00 88.06 178 PRO A C 1
ATOM 1462 O O . PRO A 1 178 ? 20.338 4.589 -12.959 1.00 88.06 178 PRO A O 1
ATOM 1465 N N . GLU A 1 179 ? 20.476 2.980 -11.419 1.00 87.25 179 GLU A N 1
ATOM 1466 C CA . GLU A 1 179 ? 20.489 1.863 -12.368 1.00 87.25 179 GLU A CA 1
ATOM 1467 C C . GLU A 1 179 ? 19.201 1.757 -13.197 1.00 87.25 179 GLU A C 1
ATOM 1469 O O . GLU A 1 179 ? 19.225 1.207 -14.296 1.00 87.25 179 GLU A O 1
ATOM 1474 N N . ILE A 1 180 ? 18.076 2.281 -12.697 1.00 87.62 180 ILE A N 1
ATOM 1475 C CA . ILE A 1 180 ? 16.774 2.228 -13.381 1.00 87.62 180 ILE A CA 1
ATOM 1476 C C . ILE A 1 180 ? 16.218 3.612 -13.731 1.00 87.62 180 ILE A C 1
ATOM 1478 O O . ILE A 1 180 ? 15.088 3.711 -14.205 1.00 87.62 180 ILE A O 1
ATOM 1482 N N . GLU A 1 181 ? 16.993 4.679 -13.528 1.00 87.94 181 GLU A N 1
ATOM 1483 C CA . GLU A 1 181 ? 16.568 6.058 -13.803 1.00 87.94 181 GLU A CA 1
ATOM 1484 C C . GLU A 1 181 ? 16.145 6.247 -15.268 1.00 87.94 181 GLU A C 1
ATOM 1486 O O . GLU A 1 181 ? 15.159 6.924 -15.558 1.00 87.94 181 GLU A O 1
ATOM 1491 N N . HIS A 1 182 ? 16.811 5.541 -16.186 1.00 87.75 182 HIS A N 1
ATOM 1492 C CA . HIS A 1 182 ? 16.490 5.524 -17.613 1.00 87.75 182 HIS A CA 1
ATOM 1493 C C . HIS A 1 182 ? 15.060 5.043 -17.933 1.00 87.75 182 HIS A C 1
ATOM 1495 O O . HIS A 1 182 ? 14.551 5.352 -19.008 1.00 87.75 182 HIS A O 1
ATOM 1501 N N . LYS A 1 183 ? 14.393 4.317 -17.020 1.00 86.38 183 LYS A N 1
ATOM 1502 C CA . LYS A 1 183 ? 12.997 3.872 -17.184 1.00 86.38 183 LYS A CA 1
ATOM 1503 C C . LYS A 1 183 ? 11.971 4.949 -16.822 1.00 86.38 183 LYS A C 1
ATOM 1505 O O . LYS A 1 183 ? 10.815 4.842 -17.225 1.00 86.38 183 LYS A O 1
ATOM 1510 N N . ALA A 1 184 ? 12.360 5.988 -16.078 1.00 86.88 184 ALA A N 1
ATOM 1511 C CA . ALA A 1 184 ? 11.440 7.013 -15.577 1.00 86.88 184 ALA A CA 1
ATOM 1512 C C . ALA A 1 184 ? 10.550 7.664 -16.661 1.00 86.88 184 ALA A C 1
ATOM 1514 O O . ALA A 1 184 ? 9.361 7.840 -16.392 1.00 86.88 184 ALA A O 1
ATOM 1515 N N . PRO A 1 185 ? 11.045 7.981 -17.879 1.00 87.06 185 PRO A N 1
ATOM 1516 C CA . PRO A 1 185 ? 10.209 8.593 -18.916 1.00 87.06 185 PRO A CA 1
ATOM 1517 C C . PRO A 1 185 ? 9.044 7.704 -19.369 1.00 87.06 185 PRO A C 1
ATOM 1519 O O . PRO A 1 185 ? 7.963 8.212 -19.661 1.00 87.06 185 PRO A O 1
ATOM 1522 N N . GLN A 1 186 ? 9.260 6.387 -19.404 1.00 90.50 186 GLN A N 1
ATOM 1523 C CA . 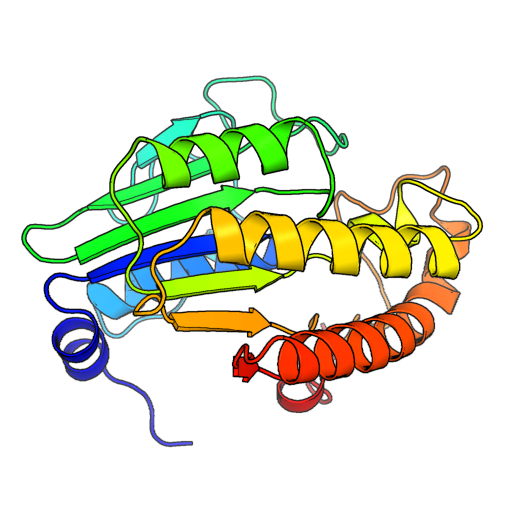GLN A 1 186 ? 8.280 5.403 -19.866 1.00 90.50 186 GLN A CA 1
ATOM 1524 C C . GLN A 1 186 ? 7.346 4.939 -18.737 1.00 90.50 186 GLN A C 1
ATOM 1526 O O . GLN A 1 186 ? 6.185 4.617 -18.976 1.00 90.50 186 GLN A O 1
ATOM 1531 N N . LEU A 1 187 ? 7.815 5.003 -17.488 1.00 92.19 187 LEU A N 1
ATOM 1532 C CA . LEU A 1 187 ? 7.119 4.467 -16.319 1.00 92.19 187 LEU A CA 1
ATOM 1533 C C . LEU A 1 187 ? 5.697 5.019 -16.127 1.00 92.19 187 LEU A C 1
ATOM 1535 O O . LEU A 1 187 ? 4.829 4.325 -15.608 1.00 92.19 187 LEU A O 1
ATOM 1539 N N . ARG A 1 188 ? 5.428 6.260 -16.554 1.00 91.50 188 ARG A N 1
ATOM 1540 C CA . ARG A 1 188 ? 4.080 6.853 -16.475 1.00 91.50 188 ARG A CA 1
ATOM 1541 C C . ARG A 1 188 ? 3.068 6.099 -17.342 1.00 91.50 188 ARG A C 1
ATOM 1543 O O . ARG A 1 188 ? 1.920 5.968 -16.933 1.00 91.50 188 ARG A O 1
ATOM 1550 N N . TYR A 1 189 ? 3.494 5.621 -18.510 1.00 93.06 189 TYR A N 1
ATOM 1551 C CA . TYR A 1 189 ? 2.666 4.825 -19.415 1.00 93.06 189 TYR A CA 1
ATOM 1552 C C . TYR A 1 189 ? 2.557 3.382 -18.927 1.00 93.06 189 TYR A C 1
ATOM 1554 O O . TYR A 1 189 ? 1.461 2.829 -18.913 1.00 93.06 189 TYR A O 1
ATOM 1562 N N . ASP A 1 190 ? 3.659 2.820 -18.428 1.00 95.38 190 ASP A N 1
ATOM 1563 C CA . ASP A 1 190 ? 3.671 1.465 -17.871 1.00 95.38 190 ASP A CA 1
ATOM 1564 C C . ASP A 1 190 ? 2.711 1.342 -16.675 1.00 95.38 190 ASP A C 1
ATOM 1566 O O . ASP A 1 190 ? 1.996 0.352 -16.558 1.00 95.38 190 ASP A O 1
ATOM 1570 N N . VAL A 1 191 ? 2.606 2.376 -15.825 1.00 96.50 191 VAL A N 1
ATOM 1571 C CA . VAL A 1 191 ? 1.607 2.425 -14.739 1.00 96.50 191 VAL A CA 1
ATOM 1572 C C . VAL A 1 191 ? 0.172 2.386 -15.272 1.00 96.50 191 VAL A C 1
ATOM 1574 O O . VAL A 1 191 ? -0.679 1.770 -14.638 1.00 96.50 191 VAL A O 1
ATOM 1577 N N . ILE A 1 192 ? -0.122 3.020 -16.412 1.00 96.50 192 ILE A N 1
ATOM 1578 C CA . ILE A 1 192 ? -1.468 2.988 -17.011 1.00 96.50 192 ILE A CA 1
ATOM 1579 C C . ILE A 1 192 ? -1.802 1.561 -17.457 1.00 96.50 192 ILE A C 1
ATOM 1581 O O . ILE A 1 192 ? -2.873 1.055 -17.121 1.00 96.50 192 ILE A O 1
ATOM 1585 N N . GLU A 1 193 ? -0.881 0.896 -18.156 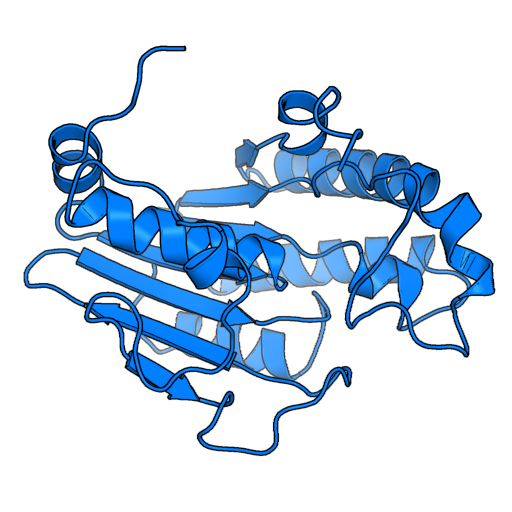1.00 97.06 193 GLU A N 1
ATOM 1586 C CA . GLU A 1 193 ? -1.059 -0.494 -18.590 1.00 97.06 193 GLU A CA 1
ATOM 1587 C C . GLU A 1 193 ? -1.180 -1.451 -17.393 1.00 97.06 193 GLU A C 1
ATOM 1589 O O . GLU A 1 193 ? -2.100 -2.271 -17.333 1.00 97.06 193 GLU A O 1
ATOM 1594 N N . ALA A 1 194 ? -0.304 -1.305 -16.398 1.00 97.88 194 ALA A N 1
ATOM 1595 C CA . ALA A 1 194 ? -0.317 -2.109 -15.181 1.00 97.88 194 ALA A CA 1
ATOM 1596 C C . ALA A 1 194 ? -1.608 -1.916 -14.369 1.00 97.88 194 ALA A C 1
ATOM 1598 O O . ALA A 1 194 ? -2.167 -2.889 -13.858 1.00 97.88 194 ALA A O 1
ATOM 1599 N N . ASN A 1 195 ? -2.113 -0.684 -14.264 1.00 98.31 195 ASN A N 1
ATOM 1600 C CA . ASN A 1 195 ? -3.387 -0.386 -13.608 1.00 98.31 195 ASN A CA 1
ATOM 1601 C C . ASN A 1 195 ? -4.569 -0.982 -14.368 1.00 98.31 195 ASN A C 1
ATOM 1603 O O . ASN A 1 195 ? -5.432 -1.592 -13.744 1.00 98.31 195 ASN A O 1
ATOM 1607 N N . PHE A 1 196 ? -4.598 -0.844 -15.697 1.00 98.00 196 PHE A N 1
ATOM 1608 C CA . PHE A 1 196 ? -5.654 -1.431 -16.518 1.00 98.00 196 PHE A CA 1
ATOM 1609 C C . PHE A 1 196 ? -5.718 -2.947 -16.319 1.00 98.00 196 PHE A C 1
ATOM 1611 O O . PHE A 1 196 ? -6.787 -3.488 -16.033 1.00 98.00 196 PHE A O 1
ATOM 1618 N N . TYR A 1 197 ? -4.573 -3.629 -16.395 1.00 98.12 197 TYR A N 1
ATOM 1619 C CA . TYR A 1 197 ? -4.530 -5.073 -16.201 1.00 98.12 197 TYR A CA 1
ATOM 1620 C C 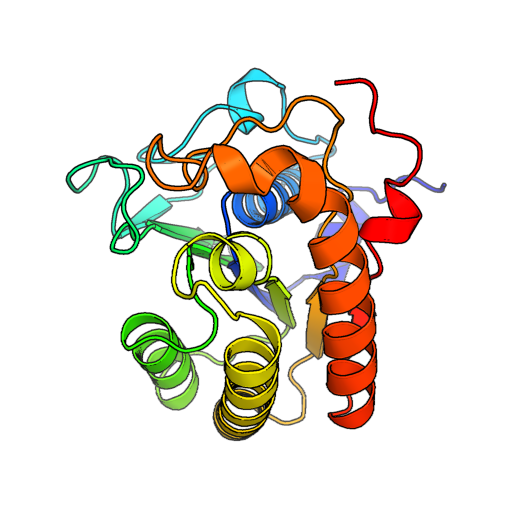. TYR A 1 197 ? -4.902 -5.473 -14.771 1.00 98.12 197 TYR A C 1
ATOM 1622 O O . TYR A 1 197 ? -5.785 -6.303 -14.579 1.00 98.12 197 TYR A O 1
ATOM 1630 N N . SER A 1 198 ? -4.245 -4.885 -13.766 1.00 98.25 198 SER A N 1
ATOM 1631 C CA . SER A 1 198 ? -4.445 -5.273 -12.364 1.00 98.25 198 SER A CA 1
ATOM 1632 C C . SER A 1 198 ? -5.854 -4.967 -11.863 1.00 98.25 198 SER A C 1
ATOM 1634 O O . SER A 1 198 ? -6.419 -5.792 -11.157 1.00 98.25 198 SER A O 1
ATOM 1636 N N . GLY A 1 199 ? -6.449 -3.843 -12.274 1.00 98.31 199 GLY A N 1
ATOM 1637 C CA . GLY A 1 199 ? -7.842 -3.517 -11.971 1.00 98.31 199 GLY A CA 1
ATOM 1638 C C . GLY A 1 199 ? -8.820 -4.485 -12.624 1.00 98.31 199 GLY A C 1
ATOM 1639 O O . GLY A 1 199 ? -9.680 -5.025 -11.940 1.00 98.31 199 GLY A O 1
ATOM 1640 N N . THR A 1 200 ? -8.645 -4.771 -13.920 1.00 98.06 200 THR A N 1
ATOM 1641 C CA . THR A 1 200 ? -9.473 -5.773 -14.619 1.00 98.06 200 THR A CA 1
ATOM 1642 C C . THR A 1 200 ? -9.376 -7.138 -13.942 1.00 98.06 200 THR A C 1
ATOM 1644 O O . THR A 1 200 ? -10.376 -7.824 -13.763 1.00 98.06 200 THR A O 1
ATOM 1647 N N . LEU A 1 201 ? -8.168 -7.540 -13.543 1.00 98.31 201 LEU A N 1
ATOM 1648 C CA . LEU A 1 201 ? -7.955 -8.827 -12.900 1.00 98.31 201 LEU A CA 1
ATOM 1649 C C . LEU A 1 201 ? -8.539 -8.874 -11.481 1.00 98.31 201 LEU A C 1
ATOM 1651 O O . LEU A 1 201 ? -9.113 -9.889 -11.103 1.00 98.31 201 LEU A O 1
ATOM 1655 N N . ALA A 1 202 ? -8.418 -7.795 -10.707 1.00 98.19 202 ALA A N 1
ATOM 1656 C CA . ALA A 1 202 ? -8.999 -7.701 -9.370 1.00 98.19 202 ALA A CA 1
ATOM 1657 C C . ALA A 1 202 ? -10.532 -7.848 -9.411 1.00 98.19 202 ALA A C 1
ATOM 1659 O O . ALA A 1 202 ? -11.085 -8.615 -8.625 1.00 98.19 202 ALA A O 1
ATOM 1660 N N . ASP A 1 203 ? -11.192 -7.210 -10.384 1.00 96.69 203 ASP A N 1
ATOM 1661 C CA . ASP A 1 203 ? -12.636 -7.349 -10.629 1.00 96.69 203 ASP A CA 1
ATOM 1662 C C . ASP A 1 203 ? -13.026 -8.800 -10.974 1.00 96.69 203 ASP A C 1
ATOM 1664 O O . ASP A 1 203 ? -13.957 -9.354 -10.394 1.00 96.69 203 ASP A O 1
ATOM 1668 N N . VAL A 1 204 ? -12.245 -9.482 -11.825 1.00 97.31 204 VAL A N 1
ATOM 1669 C CA . VAL A 1 204 ? -12.442 -10.916 -12.142 1.00 97.31 204 VAL A CA 1
ATOM 1670 C C . VAL A 1 204 ? -12.339 -11.809 -10.899 1.00 97.31 204 VAL A C 1
ATOM 1672 O O . VAL A 1 204 ? -13.028 -12.825 -10.812 1.00 97.31 204 VAL A O 1
ATOM 1675 N N . TYR A 1 205 ? -11.497 -11.442 -9.932 1.00 97.12 205 TYR A N 1
ATOM 1676 C CA . TYR A 1 205 ? -11.365 -12.142 -8.651 1.00 97.12 205 TYR A CA 1
ATOM 1677 C C . TYR A 1 205 ? -12.399 -11.693 -7.600 1.00 97.12 205 TYR A C 1
ATOM 1679 O O . TYR A 1 205 ? -12.359 -12.184 -6.472 1.00 97.12 205 TYR A O 1
ATOM 1687 N N . GLY A 1 206 ? -13.337 -10.807 -7.957 1.00 95.69 206 GLY A N 1
ATOM 1688 C CA . GLY A 1 206 ? -14.419 -10.341 -7.087 1.00 95.69 206 GLY A CA 1
ATOM 1689 C C . GLY A 1 206 ? -13.998 -9.296 -6.051 1.00 95.69 206 GLY A C 1
ATOM 1690 O O . GLY A 1 206 ? -14.676 -9.147 -5.038 1.00 95.69 206 GLY A O 1
ATOM 1691 N N . MET A 1 207 ? -12.876 -8.605 -6.266 1.00 97.38 207 MET A N 1
ATOM 1692 C CA . MET A 1 207 ? -12.401 -7.535 -5.383 1.00 97.38 207 MET A CA 1
ATOM 1693 C C . MET A 1 207 ? -12.968 -6.180 -5.809 1.00 97.38 207 MET A C 1
ATOM 1695 O O . MET A 1 207 ? -13.124 -5.910 -7.000 1.00 97.38 207 MET A O 1
ATOM 1699 N N . ASP A 1 208 ? -13.170 -5.280 -4.847 1.00 98.19 208 ASP A N 1
ATOM 1700 C CA . ASP A 1 208 ? -13.509 -3.892 -5.157 1.00 98.19 208 ASP A CA 1
ATOM 1701 C C . ASP A 1 208 ? -12.289 -3.164 -5.728 1.00 98.19 208 ASP A C 1
ATOM 1703 O O . ASP A 1 208 ? -11.182 -3.259 -5.196 1.00 98.19 208 ASP A O 1
ATOM 1707 N N . VAL A 1 209 ? -12.486 -2.377 -6.788 1.00 98.38 209 VAL A N 1
ATOM 1708 C CA . VAL A 1 209 ? -11.409 -1.605 -7.423 1.00 98.38 209 VAL A CA 1
ATOM 1709 C C . VAL A 1 209 ? -11.601 -0.116 -7.169 1.00 98.38 209 VAL A C 1
ATOM 1711 O O . VAL A 1 209 ? -12.575 0.492 -7.619 1.00 98.38 209 VAL A O 1
ATOM 1714 N N . LEU A 1 210 ? -10.632 0.505 -6.493 1.00 97.88 210 LEU A N 1
ATOM 1715 C CA . LEU A 1 210 ? -10.598 1.952 -6.298 1.00 97.88 210 LEU A CA 1
ATOM 1716 C C . LEU A 1 210 ? -9.609 2.598 -7.270 1.00 97.88 210 LEU A C 1
ATOM 1718 O O . LEU A 1 210 ? -8.389 2.535 -7.096 1.00 97.88 210 LEU A O 1
ATOM 1722 N N . ASP A 1 211 ? -10.142 3.277 -8.284 1.00 97.62 211 ASP A N 1
ATOM 1723 C CA . ASP A 1 211 ? -9.339 3.932 -9.317 1.00 97.62 211 ASP A CA 1
ATOM 1724 C C . ASP A 1 211 ? -8.754 5.277 -8.847 1.00 97.62 211 ASP A C 1
ATOM 1726 O O . ASP A 1 211 ? -9.212 6.365 -9.215 1.00 97.62 211 ASP A O 1
ATOM 1730 N N . LEU A 1 212 ? -7.702 5.216 -8.027 1.00 96.75 212 LEU A N 1
ATOM 1731 C CA . LEU A 1 212 ? -6.961 6.413 -7.621 1.00 96.75 212 LEU A CA 1
ATOM 1732 C C . LEU A 1 212 ? -6.245 7.070 -8.809 1.00 96.75 212 LEU A C 1
ATOM 1734 O O . LEU A 1 212 ? -5.973 8.270 -8.762 1.00 96.75 212 LEU A O 1
ATOM 1738 N N . HIS A 1 213 ? -5.956 6.324 -9.879 1.00 96.62 213 HIS A N 1
ATOM 1739 C CA . HIS A 1 213 ? -5.341 6.896 -11.069 1.00 96.62 213 HIS A CA 1
ATOM 1740 C C . HIS A 1 213 ? -6.256 7.959 -11.680 1.00 96.62 213 HIS A C 1
ATOM 1742 O O . HIS A 1 213 ? -5.857 9.110 -11.878 1.00 96.62 213 HIS A O 1
ATOM 1748 N N . PHE A 1 214 ? -7.519 7.596 -11.900 1.00 96.06 214 PHE A N 1
ATOM 1749 C CA . PHE A 1 214 ? -8.540 8.498 -12.399 1.00 96.06 214 PHE A CA 1
ATOM 1750 C C . PHE A 1 214 ? -8.806 9.635 -11.418 1.00 96.06 214 PHE A C 1
ATOM 1752 O O . PHE A 1 214 ? -8.806 10.792 -11.842 1.00 96.06 214 PHE A O 1
ATOM 1759 N N . GLN A 1 215 ? -8.997 9.359 -10.122 1.00 94.94 215 GLN A N 1
ATOM 1760 C CA . GLN A 1 215 ? -9.325 10.412 -9.146 1.00 94.94 215 GLN A CA 1
ATOM 1761 C C . GLN A 1 215 ? -8.251 11.508 -9.071 1.00 94.94 215 GLN A C 1
ATOM 1763 O O . GLN A 1 215 ? -8.586 12.684 -8.930 1.00 94.94 215 GLN A O 1
ATOM 1768 N N . PHE A 1 216 ? -6.975 11.148 -9.239 1.00 93.81 216 PHE A N 1
ATOM 1769 C CA . PHE A 1 216 ? -5.844 12.073 -9.128 1.00 93.81 216 PHE A CA 1
ATOM 1770 C C . PHE A 1 216 ? -5.252 12.514 -10.478 1.00 93.81 216 PHE A C 1
ATOM 1772 O O . PHE A 1 216 ? -4.218 13.180 -10.500 1.00 93.81 216 PHE A O 1
ATOM 1779 N N . ARG A 1 217 ? -5.905 12.220 -11.615 1.00 93.06 217 ARG A N 1
ATOM 1780 C CA . ARG A 1 217 ? -5.399 12.522 -12.977 1.00 93.06 217 ARG A CA 1
ATOM 1781 C C . ARG A 1 217 ? -5.069 13.993 -13.254 1.00 93.06 217 ARG A C 1
ATOM 1783 O O . ARG A 1 217 ? -4.307 14.280 -14.168 1.00 93.06 217 ARG A O 1
ATOM 1790 N N . PHE A 1 218 ? -5.620 14.920 -12.471 1.00 90.75 218 PHE A N 1
ATOM 1791 C CA . PHE A 1 218 ? -5.353 16.360 -12.584 1.00 90.75 218 PHE A CA 1
ATOM 1792 C C . PHE A 1 218 ? -4.383 16.896 -11.517 1.00 90.75 218 PHE A C 1
ATOM 1794 O O . PHE A 1 218 ? -4.100 18.090 -11.485 1.00 90.75 218 PHE A O 1
ATOM 1801 N N . SER A 1 219 ? -3.834 16.027 -10.668 1.00 86.94 219 SER A N 1
ATOM 1802 C CA . SER A 1 219 ? -2.948 16.386 -9.551 1.00 86.94 219 SER A CA 1
ATOM 1803 C C . SER A 1 219 ? -1.462 16.180 -9.885 1.00 86.94 219 SER A C 1
ATOM 1805 O O . SER A 1 219 ? -0.672 15.817 -9.020 1.00 86.94 219 SER A O 1
ATOM 1807 N N . LEU A 1 220 ? -1.071 16.396 -11.146 1.00 81.1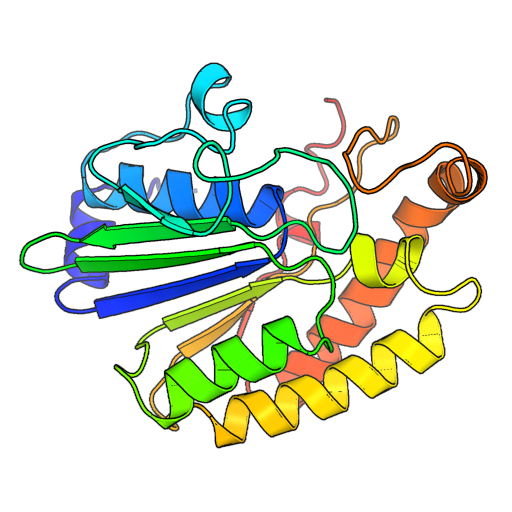2 220 LEU A N 1
ATOM 1808 C CA . LEU A 1 220 ? 0.261 16.051 -11.678 1.00 81.12 220 LEU A CA 1
ATOM 1809 C C . LEU A 1 220 ? 1.313 17.162 -11.528 1.00 81.12 220 LEU A C 1
ATOM 1811 O O . LEU A 1 220 ? 2.470 16.961 -11.890 1.00 81.12 220 LEU A O 1
ATOM 1815 N N . HIS A 1 221 ? 0.912 18.338 -11.042 1.00 65.56 221 HIS A N 1
ATOM 1816 C CA . HIS A 1 221 ? 1.716 19.566 -11.048 1.00 65.56 221 HIS A CA 1
ATOM 1817 C C . HIS A 1 221 ? 2.675 19.718 -9.850 1.00 65.56 221 HIS A C 1
ATOM 1819 O O . HIS A 1 221 ? 3.156 20.824 -9.590 1.00 65.56 221 HIS A O 1
ATOM 1825 N N . HIS A 1 222 ? 2.949 18.641 -9.110 1.00 53.03 222 HIS A N 1
ATOM 1826 C CA . HIS A 1 222 ? 3.767 18.666 -7.893 1.00 53.03 222 HIS A CA 1
ATOM 1827 C C . HIS A 1 222 ? 5.038 17.824 -8.015 1.00 53.03 222 HIS A C 1
ATOM 1829 O O . HIS A 1 222 ? 4.957 16.693 -8.539 1.00 53.03 222 HIS A O 1
#

Solvent-accessible surface area (backbone atoms only — not comparable to full-atom values): 12332 Å² total; per-residue (Å²): 131,85,80,83,46,21,68,56,47,35,62,74,41,54,75,32,35,37,36,35,39,10,41,76,67,45,52,43,52,47,54,30,48,55,35,25,55,74,36,87,48,68,71,49,76,66,61,64,72,56,73,46,54,70,57,59,93,80,23,38,54,76,41,38,25,71,84,46,85,78,64,61,55,79,85,51,50,37,30,37,41,35,70,60,100,42,38,36,41,36,36,41,44,41,54,44,68,70,40,76,66,44,50,51,54,43,48,45,32,60,75,49,77,70,52,46,31,38,40,38,37,75,52,73,39,48,55,56,67,78,39,95,67,26,66,64,60,50,54,53,34,49,55,55,39,54,55,53,47,59,73,29,45,64,92,83,37,45,44,34,42,39,35,64,60,58,67,34,90,70,81,81,55,61,73,65,42,83,94,47,48,86,47,58,85,55,46,54,57,51,49,51,55,50,33,53,52,52,46,56,50,37,47,75,74,71,34,48,67,43,60,38,26,69,77,39,63,85,68,43,92,104

Foldseek 3Di:
DDQQALVNLLVVQFQFAEEFEEALVSVQVLLQSLDSVPGRDHDDPVRSPDDLDQDHNQKGWPDFRVVDDDALDQPGWTWIWHDDPTHIYIYIHHLELDDPVVLVVLVCLQPHDAGQEYEDEYFLSQQQPDDPHNVVVLLVSLVVSLVSNPVSHDPNRAYEYEQDAQEAPDDDDSSCDPVRVVCSNVSRVSSVVSSVSNQVVCVVSVHHYHHNNVVCVVVRPD

Secondary structure (DSSP, 8-state):
-PPPPHHHHHHHTTTEEEEEEESHHHHHHHHHHHHHTTSS----HHHHH--S-S-STT-EEEEEGGGS----STT--EEEEEE-SSEEEEEEE-S-SSSHHHHHHHHHHHHSPPPSEEEE---HHHHHHS-SSHHHHHHHHHHHHHHHHHHHS-TT-EEEEEPPPPPPSS--STT--GGGGGGHHHHHHHHHHHHHHHHHHHHHTT-EEE-HHHHTTT----